Protein 2C2Q (pdb70)

Solvent-accessible surface area: 8886 Å² total; per-residue (Å²): 93,24,76,72,60,6,93,62,101,16,65,4,45,4,10,14,78,98,73,3,8,0,2,0,0,3,25,14,11,42,24,67,2,18,179,47,179,0,6,32,12,39,112,125,21,15,0,9,114,3,0,80,68,3,41,9,2,88,138,92,5,83,37,149,60,23,60,59,0,28,119,55,5,0,0,0,1,8,1,0,9,73,54,46,24,93,23,96,77,17,56,58,128,2,29,89,31,69,16,3,68,116,6,6,90,98,24,125,2,91,0,0,0,0,6,14,52,87,0,0,20,54,10,37,66,53,83,53,69,157,10,79,78,5,77,19,115,90,40,152,110,20,20,85,132,1,34,1,9,0,0,1,36,3,33,50,160,10,136,94,129,26,141,93,142,14,0,71,40,0,0,70,64,6,113,101,20,100,38,66,76,156,119

Sequence (183 aa):
VPDLTGSGEYLVPDVLQPGLTLVLVGTAPSGISARARAYYANPENKFWRTLHAVGLTPRQLVPQEYATLPQYGLGLTDVAKRHSGVAAALPGEAWRPDELRRKVEHYRPRIVAFTSKRGASETLGVPTGKLPYGPQPQPLDWPAETELWVLPSTSPLGHNHFRLEPWQALGDRVRELRGAAEA

B-factor: mean 24.8, std 9.61, range [9.27, 57.75]

InterPro domains:
  IPR005122 Uracil-DNA glycosylase-like [PF03167] (19-173)
  IPR015637 Uracil DNA glycosylase family 2 [PTHR12159] (18-188)
  IPR015637 Uracil DNA glycosylase family 2 [cd10028] (18-177)
  IPR036895 Uracil-DNA glycosylase-like domain superfamily [G3DSA:3.40.470.10] (20-199)
  IPR036895 Uracil-DNA glycosylase-like domain superfamily [SSF52141] (18-178)

Radius of gyration: 14.91 Å; Cα contacts (8 Å, |Δi|>4): 341; chains: 1; bounding box: 37×35×38 Å

Organism: Deinococcus radiodurans (strain ATCC 13939 / DSM 20539 / JCM 16871 / CCUG 27074 / LMG 4051 / NBRC 15346 / NCIMB 9279 / VKM B-1422 / R1) (NCBI:txid243230)

Nearest PDB structures (foldseek):
  2c2q-assembly1_A  TM=1.005E+00  e=1.061E-40  Deinococcus radiodurans R1 = ATCC 13939 = DSM 20539
  2c2p-assembly1_A  TM=1.000E+00  e=1.168E-39  Deinococcus radiodurans R1 = ATCC 13939 = DSM 20539
  1mwj-assembly1_A  TM=8.443E-01  e=1.788E-15  Escherichia coli
  2d07-assembly1_A  TM=8.214E-01  e=7.942E-15  Homo sapiens
  1mtl-assembly1_B  TM=8.434E-01  e=2.722E-14  Escherichia coli

Secondary structure (DSSP, 8-state):
---TTTTTT-SS--B--TT-SEEEEES---HHHHHHTSSS-STT--HHHHHHHTTSSSSPPPGGGGGGGGGGTEEEEES--S--S-GGGS-GGG--HHHHHHHHHHH--SEEEESSHHHHHHHH-S-GGGPPSEEPP--SS--TT-EEEE----SGGGTTT--SHHHHHHHHHHHHHHHHHH-

Foldseek 3Di:
DAAQCSVVQFLAGWQAAADAAEEEEEAEAAPVCSVVSFHQQPPQQCVLVLCCVLVLDVDRDHRVCQNVSCVSRYIYDYQFGNDHHDPVPDDPVRGHLVVVQVRCVVRVHQEYEYQALVRVCSNVVHHSVPDDFAWDPQDPPHDSSYTYGYAHGSDNVPVPVHDSVSSNVVSVVSVVVVVVVVD

Structure (mmCIF, N/CA/C/O backbone):
data_2C2Q
#
_entry.id   2C2Q
#
_cell.length_a   102.491
_cell.length_b   102.491
_cell.length_c   37.576
_cell.angle_alpha   90.00
_cell.angle_beta   90.00
_cell.angle_gamma   120.00
#
_symmetry.space_group_name_H-M   'P 6'
#
loop_
_entity.id
_entity.type
_entity.pdbx_description
1 polymer 'G/U MISMATCH-SPECIFIC DNA GLYCOSYLASE'
2 non-polymer 'ACETATE ION'
3 water water
#
loop_
_atom_site.group_PDB
_atom_site.id
_atom_site.type_symbol
_atom_site.label_atom_id
_atom_site.label_alt_id
_atom_site.label_comp_id
_atom_site.label_asym_id
_atom_site.label_entity_id
_atom_site.label_seq_id
_atom_site.pdbx_PDB_ins_code
_atom_site.Cartn_x
_atom_site.Cartn_y
_atom_site.Cartn_z
_atom_site.occupancy
_atom_site.B_iso_or_equiv
_atom_site.auth_seq_id
_atom_site.auth_comp_id
_atom_site.auth_asym_id
_atom_site.auth_atom_id
_atom_site.pdbx_PDB_model_num
ATOM 1 N N . VAL A 1 7 ? 34.517 29.662 7.846 1.00 30.85 7 VAL A N 1
ATOM 2 C CA . VAL A 1 7 ? 33.256 29.976 7.065 1.00 30.46 7 VAL A CA 1
ATOM 3 C C . VAL A 1 7 ? 33.707 30.595 5.738 1.00 28.30 7 VAL A C 1
ATOM 4 O O . VAL A 1 7 ? 34.668 31.367 5.738 1.00 28.99 7 VAL A O 1
ATOM 8 N N . PRO A 1 8 ? 33.069 30.272 4.612 1.00 26.50 8 PRO A N 1
ATOM 9 C CA . PRO A 1 8 ? 33.466 30.921 3.350 1.00 25.36 8 PRO A CA 1
ATOM 10 C C . PRO A 1 8 ? 33.254 32.453 3.454 1.00 23.46 8 PRO A C 1
ATOM 11 O O . PRO A 1 8 ? 32.429 32.899 4.266 1.00 23.39 8 PRO A O 1
ATOM 15 N N . ASP A 1 9 ? 34.017 33.252 2.706 1.00 21.47 9 ASP A N 1
ATOM 16 C CA . ASP A 1 9 ? 33.685 34.671 2.543 1.00 19.86 9 ASP A CA 1
ATOM 17 C C . ASP A 1 9 ? 32.483 34.799 1.581 1.00 17.19 9 ASP A C 1
ATOM 18 O O . ASP A 1 9 ? 32.025 33.829 1.068 1.00 15.88 9 ASP A O 1
ATOM 23 N N . LEU A 1 10 ? 32.012 36.010 1.356 1.00 17.08 10 LEU A N 1
ATOM 24 C CA . LEU A 1 10 ? 30.774 36.186 0.594 1.00 16.52 10 LEU A CA 1
ATOM 25 C C . LEU A 1 10 ? 30.911 35.802 -0.893 1.00 18.44 10 LEU A C 1
ATOM 26 O O . LEU A 1 10 ? 29.892 35.533 -1.572 1.00 15.88 10 LEU A O 1
ATOM 31 N N . THR A 1 11 ? 32.150 35.805 -1.405 1.00 18.81 11 THR A N 1
ATOM 32 C CA . THR A 1 11 ? 32.374 35.443 -2.831 1.00 19.55 11 THR A CA 1
ATOM 33 C C . THR A 1 11 ? 32.957 34.046 -2.995 1.00 19.98 11 THR A C 1
ATOM 34 O O . THR A 1 11 ? 33.273 33.626 -4.103 1.00 19.90 11 THR A O 1
ATOM 38 N N . GLY A 1 12 ? 33.140 33.325 -1.890 1.00 20.48 12 GLY A N 1
ATOM 39 C CA . GLY A 1 12 ? 33.648 31.961 -1.931 1.00 21.70 12 GLY A CA 1
ATOM 40 C C . GLY A 1 12 ? 35.086 31.991 -2.456 1.00 22.10 12 GLY A C 1
ATOM 41 O O . GLY A 1 12 ? 35.488 31.072 -3.181 1.00 24.63 12 GLY A O 1
ATOM 42 N N . SER A 1 13 ? 35.816 33.037 -2.082 1.00 23.96 13 SER A N 1
ATOM 43 C CA . SER A 1 13 ? 37.212 33.296 -2.507 1.00 25.67 13 SER A CA 1
ATOM 44 C C . SER A 1 13 ? 37.243 33.431 -4.037 1.00 26.51 13 SER A C 1
ATOM 45 O O . SER A 1 13 ? 38.063 32.787 -4.708 1.00 27.80 13 SER A O 1
ATOM 48 N N . GLY A 1 14 ? 36.316 34.243 -4.561 1.00 25.85 14 GLY A N 1
ATOM 49 C CA . GLY A 1 14 ? 36.063 34.345 -6.003 1.00 26.52 14 GLY A CA 1
ATOM 50 C C . GLY A 1 14 ? 35.514 33.152 -6.799 1.00 25.63 14 GLY A C 1
ATOM 51 O O . GLY A 1 14 ? 35.464 33.196 -8.035 1.00 28.65 14 GLY A O 1
ATOM 52 N N . GLU A 1 15 ? 35.127 32.063 -6.173 1.00 23.88 15 GLU A N 1
ATOM 53 C CA . GLU A 1 15 ? 34.586 30.968 -6.956 1.00 22.37 15 GLU A CA 1
ATOM 54 C C . GLU A 1 15 ? 33.075 31.152 -7.195 1.00 22.00 15 GLU A C 1
ATOM 55 O O . GLU A 1 15 ? 32.522 30.581 -8.131 1.00 23.90 15 GLU A O 1
ATOM 61 N N . TYR A 1 16 ? 32.413 31.900 -6.329 1.00 19.76 16 TYR A N 1
ATOM 62 C CA . TYR A 1 16 ? 30.928 31.981 -6.468 1.00 18.31 16 TYR A CA 1
ATOM 63 C C . TYR A 1 16 ? 30.588 32.853 -7.679 1.00 17.12 16 TYR A C 1
ATOM 64 O O . TYR A 1 16 ? 31.225 33.886 -7.908 1.00 18.21 16 TYR A O 1
ATOM 73 N N . LEU A 1 17 ? 29.567 32.454 -8.433 1.00 17.55 17 LEU A N 1
ATOM 74 C CA . LEU A 1 17 ? 29.142 33.166 -9.634 1.00 17.16 17 LEU A CA 1
ATOM 75 C C . LEU A 1 17 ? 28.534 34.511 -9.252 1.00 17.22 17 LEU A C 1
ATOM 76 O O . LEU A 1 17 ? 28.731 35.500 -9.944 1.00 18.32 17 LEU A O 1
ATOM 81 N N . VAL A 1 18 ? 27.813 34.561 -8.106 1.00 14.75 18 VAL A N 1
ATOM 82 C CA . VAL A 1 18 ? 27.222 35.778 -7.586 1.00 12.84 18 VAL A CA 1
ATOM 83 C C . VAL A 1 18 ? 27.457 35.755 -6.039 1.00 11.69 18 VAL A C 1
ATOM 84 O O . VAL A 1 18 ? 27.388 34.659 -5.492 1.00 12.22 18 VAL A O 1
ATOM 88 N N . PRO A 1 19 ? 27.863 36.871 -5.423 1.00 13.40 19 PRO A N 1
ATOM 89 C CA . PRO A 1 19 ? 28.114 36.901 -3.969 1.00 12.53 19 PRO A CA 1
ATOM 90 C C . PRO A 1 19 ? 26.878 36.469 -3.161 1.00 13.51 19 PRO A C 1
ATOM 91 O O . PRO A 1 19 ? 25.721 36.743 -3.561 1.00 13.90 19 PRO A O 1
ATOM 95 N N . ASP A 1 20 ? 27.122 35.765 -2.083 1.00 13.94 20 ASP A N 1
ATOM 96 C CA . ASP A 1 20 ? 26.164 35.721 -0.951 1.00 13.79 20 ASP A CA 1
ATOM 97 C C . ASP A 1 20 ? 25.850 37.088 -0.375 1.00 14.53 20 ASP A C 1
ATOM 98 O O . ASP A 1 20 ? 26.663 38.033 -0.482 1.00 13.55 20 ASP A O 1
ATOM 103 N N . VAL A 1 21 ? 24.627 37.244 0.183 1.00 14.63 21 VAL A N 1
ATOM 104 C CA . VAL A 1 21 ? 24.313 38.418 0.969 1.00 14.13 21 VAL A CA 1
ATOM 105 C C . VAL A 1 21 ? 24.013 37.904 2.377 1.00 15.85 21 VAL A C 1
ATOM 106 O O . VAL A 1 21 ? 22.899 37.397 2.668 1.00 14.13 21 VAL A O 1
ATOM 110 N N . LEU A 1 22 ? 24.994 38.016 3.255 1.00 14.35 22 LEU A N 1
ATOM 111 C CA . LEU A 1 22 ? 24.918 37.308 4.538 1.00 15.71 22 LEU A CA 1
ATOM 112 C C . LEU A 1 22 ? 25.662 38.146 5.526 1.00 18.77 22 LEU A C 1
ATOM 113 O O . LEU A 1 22 ? 26.708 38.743 5.187 1.00 18.94 22 LEU A O 1
ATOM 118 N N . GLN A 1 23 ? 25.131 38.181 6.740 1.00 17.64 23 GLN A N 1
ATOM 119 C CA . GLN A 1 23 ? 25.741 38.931 7.855 1.00 18.82 23 GLN A CA 1
ATOM 120 C C . GLN A 1 23 ? 25.016 38.467 9.124 1.00 19.10 23 GLN A C 1
ATOM 121 O O . GLN A 1 23 ? 23.901 37.923 9.032 1.00 17.09 23 GLN A O 1
ATOM 127 N N . PRO A 1 24 ? 25.631 38.620 10.300 1.00 19.85 24 PRO A N 1
ATOM 128 C CA . PRO A 1 24 ? 24.898 38.383 11.566 1.00 21.91 24 PRO A CA 1
ATOM 129 C C . PRO A 1 24 ? 23.584 39.179 11.726 1.00 21.64 24 PRO A C 1
ATOM 130 O O . PRO A 1 24 ? 23.405 40.287 11.165 1.00 20.64 24 PRO A O 1
ATOM 134 N N . GLY A 1 25 ? 22.661 38.627 12.507 1.00 22.39 25 GLY A N 1
ATOM 135 C CA . GLY A 1 25 ? 2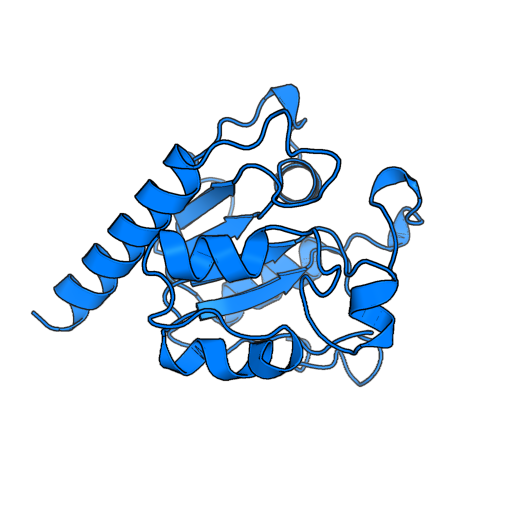1.474 39.433 12.899 1.00 20.97 25 GLY A CA 1
ATOM 136 C C . GLY A 1 25 ? 20.344 39.565 11.882 1.00 20.89 25 GLY A C 1
ATOM 137 O O . GLY A 1 25 ? 19.467 40.432 12.020 1.00 21.55 25 GLY A O 1
ATOM 138 N N . LEU A 1 26 ? 20.363 38.771 10.804 1.00 18.70 26 LEU A N 1
ATOM 139 C CA . LEU A 1 26 ? 19.320 38.892 9.801 1.00 17.71 26 LEU A CA 1
ATOM 140 C C . LEU A 1 26 ? 18.049 38.194 10.271 1.00 15.47 26 LEU A C 1
ATOM 141 O O . LEU A 1 26 ? 18.136 37.199 10.942 1.00 17.94 26 LEU A O 1
ATOM 146 N N . THR A 1 27 ? 16.944 38.766 9.850 1.00 15.48 27 THR A N 1
ATOM 147 C CA . THR A 1 27 ? 15.626 38.138 10.093 1.00 16.34 27 THR A CA 1
ATOM 148 C C . THR A 1 27 ? 15.373 36.922 9.180 1.00 15.32 27 THR A C 1
ATOM 149 O O . THR A 1 27 ? 14.806 35.878 9.605 1.00 16.24 27 THR A O 1
ATOM 153 N N . LEU A 1 28 ? 15.786 37.011 7.931 1.00 15.20 28 LEU A N 1
ATOM 154 C CA . LEU A 1 28 ? 15.357 36.032 6.980 1.00 14.50 28 LEU A CA 1
ATOM 155 C C . LEU A 1 28 ? 16.441 35.894 5.892 1.00 13.27 28 LEU A C 1
ATOM 156 O O . LEU A 1 28 ? 16.813 36.896 5.294 1.00 15.26 28 LEU A O 1
ATOM 161 N N . VAL A 1 29 ? 16.868 34.668 5.652 1.00 12.98 29 VAL A N 1
ATOM 162 C CA . VAL A 1 29 ? 17.676 34.408 4.456 1.00 13.90 29 VAL A CA 1
ATOM 163 C C . VAL A 1 29 ? 16.882 33.515 3.500 1.00 12.51 29 VAL A C 1
ATOM 164 O O . VAL A 1 29 ? 16.420 32.425 3.884 1.00 12.80 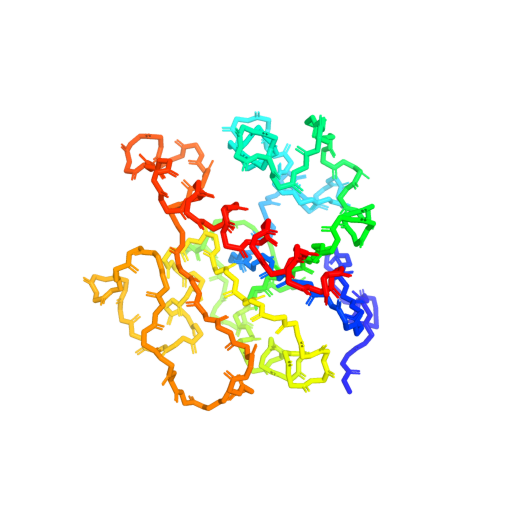29 VAL A O 1
ATOM 168 N N . LEU A 1 30 ? 16.817 33.966 2.254 1.00 12.51 30 LEU A N 1
ATOM 169 C CA . LEU A 1 30 ? 16.044 33.305 1.168 1.00 13.13 30 LEU A CA 1
ATOM 170 C C . LEU A 1 30 ? 17.054 32.533 0.332 1.00 11.98 30 LEU A C 1
ATOM 171 O O . LEU A 1 30 ? 18.029 33.122 -0.178 1.00 12.33 30 LEU A O 1
ATOM 176 N N . VAL A 1 31 ? 16.856 31.231 0.258 1.00 12.23 31 VAL A N 1
ATOM 177 C CA . VAL A 1 31 ? 17.836 30.327 -0.356 1.00 12.91 31 VAL A CA 1
ATOM 178 C C . VAL A 1 31 ? 17.262 29.661 -1.633 1.00 13.33 31 VAL A C 1
ATOM 179 O O . VAL A 1 31 ? 16.221 28.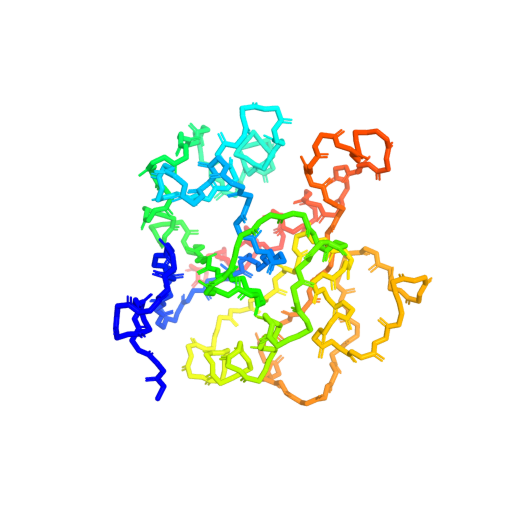945 -1.555 1.00 13.34 31 VAL A O 1
ATOM 183 N N . GLY A 1 32 ? 17.853 29.924 -2.789 1.00 11.85 32 GLY A N 1
ATOM 184 C CA . GLY A 1 32 ? 17.376 29.299 -4.018 1.00 12.65 32 GLY A CA 1
ATOM 185 C C . GLY A 1 32 ? 18.139 28.018 -4.349 1.00 13.55 32 GLY A C 1
ATOM 186 O O . GLY A 1 32 ? 18.984 27.580 -3.577 1.00 12.94 32 GLY A O 1
ATOM 187 N N . THR A 1 33 ? 17.872 27.424 -5.511 1.00 14.98 33 THR A N 1
ATOM 188 C CA . THR A 1 33 ? 18.676 26.243 -5.945 1.00 15.85 33 THR A CA 1
ATOM 189 C C . THR A 1 33 ? 20.060 26.699 -6.443 1.00 16.02 33 THR A C 1
ATOM 190 O O . THR A 1 33 ? 21.121 26.275 -5.938 1.00 17.95 33 THR A O 1
ATOM 194 N N . ALA A 1 34 ? 20.043 27.578 -7.442 1.00 16.34 34 ALA A N 1
ATOM 195 C CA . ALA A 1 34 ? 21.225 28.054 -8.147 1.00 17.00 34 ALA A CA 1
ATOM 196 C C . ALA A 1 34 ? 20.791 29.238 -8.971 1.00 16.43 34 ALA A C 1
ATOM 197 O O . ALA A 1 34 ? 19.572 29.356 -9.322 1.00 16.12 34 ALA A O 1
ATOM 199 N N . PRO A 1 35 ? 21.727 30.102 -9.294 1.00 15.34 35 PRO A N 1
ATOM 200 C CA . PRO A 1 35 ? 21.376 31.250 -10.180 1.00 15.30 35 PRO A CA 1
ATOM 201 C C . PRO A 1 35 ? 20.999 30.706 -11.562 1.00 14.20 35 PRO A C 1
ATOM 202 O O . PRO A 1 35 ? 21.658 29.765 -12.072 1.00 15.02 35 PRO A O 1
ATOM 206 N N . SER A 1 36 ? 19.878 31.159 -12.108 1.00 14.56 36 SER A N 1
ATOM 207 C CA . SER A 1 36 ? 19.658 30.977 -13.563 1.00 15.12 36 SER A CA 1
ATOM 208 C C . SER A 1 36 ? 20.827 31.548 -14.378 1.00 14.76 36 SER A C 1
ATOM 209 O O . SER A 1 36 ? 21.628 32.386 -13.915 1.00 15.10 36 SER A O 1
ATOM 212 N N . GLY A 1 37 ? 20.900 31.167 -15.667 1.00 16.76 37 GLY A N 1
ATOM 213 C CA . GLY A 1 37 ? 21.910 31.796 -16.537 1.00 15.65 37 GLY A CA 1
ATOM 214 C C . GLY A 1 37 ? 21.810 33.269 -16.598 1.00 15.25 37 GLY A C 1
ATOM 215 O O . GLY A 1 37 ? 22.804 33.996 -16.545 1.00 17.64 37 GLY A O 1
ATOM 216 N N . ILE A 1 38 ? 20.583 33.779 -16.692 1.00 15.16 38 ILE A N 1
ATOM 217 C CA . ILE A 1 38 ? 20.426 35.217 -16.726 1.00 15.91 38 ILE A CA 1
ATOM 218 C C . ILE A 1 38 ? 20.937 35.859 -15.411 1.00 15.74 38 ILE A C 1
ATOM 219 O O . ILE A 1 38 ? 21.612 36.891 -15.444 1.00 17.30 38 ILE A O 1
ATOM 224 N N . SER A 1 39 ? 20.596 35.259 -14.273 1.00 14.82 39 SER A N 1
ATOM 225 C CA . SER A 1 39 ? 21.057 35.759 -12.958 1.00 14.10 39 SER A CA 1
ATOM 226 C C . SER A 1 39 ? 22.609 35.764 -12.845 1.00 14.26 39 SER A C 1
ATOM 227 O O . SER A 1 39 ? 23.188 36.730 -12.399 1.00 16.53 39 SER A O 1
ATOM 230 N N . ALA A 1 40 ? 23.203 34.679 -13.289 1.00 15.37 40 ALA A N 1
ATOM 231 C CA . ALA A 1 40 ? 24.680 34.533 -13.267 1.00 18.52 40 ALA A CA 1
ATOM 232 C C . ALA A 1 40 ? 25.326 35.604 -14.163 1.00 19.12 40 ALA A C 1
ATOM 233 O O . ALA A 1 40 ? 26.278 36.254 -13.772 1.00 18.66 40 ALA A O 1
ATOM 235 N N . ARG A 1 41 ? 24.803 35.780 -15.385 1.00 21.51 41 ARG A N 1
ATOM 236 C CA . ARG A 1 41 ? 25.324 36.814 -16.278 1.00 22.67 41 ARG A CA 1
ATOM 237 C C . ARG A 1 41 ? 25.160 38.207 -15.765 1.00 22.52 41 ARG A C 1
ATOM 238 O O . ARG A 1 41 ? 26.097 38.994 -15.865 1.00 24.33 41 ARG A O 1
ATOM 246 N N . ALA A 1 42 ? 24.006 38.505 -15.144 1.00 20.78 42 ALA A N 1
ATOM 247 C CA . ALA A 1 42 ? 23.764 39.800 -14.515 1.00 20.09 42 ALA A CA 1
ATOM 248 C C . ALA A 1 42 ? 24.512 39.954 -13.157 1.00 17.64 42 ALA A C 1
ATOM 249 O O . ALA A 1 42 ? 24.523 41.045 -12.624 1.00 18.71 42 ALA A O 1
ATOM 251 N N . ARG A 1 43 ? 25.096 38.870 -12.634 1.00 18.48 43 ARG A N 1
ATOM 252 C CA . ARG A 1 43 ? 25.696 38.879 -11.303 1.00 19.47 43 ARG A CA 1
ATOM 253 C C . ARG A 1 43 ? 24.638 39.414 -10.306 1.00 17.90 43 ARG A C 1
ATOM 254 O O . ARG A 1 43 ? 24.880 40.345 -9.547 1.00 19.39 43 ARG A O 1
ATOM 262 N N . ALA A 1 44 ? 23.447 38.818 -10.316 1.00 16.46 44 ALA A N 1
ATOM 263 C CA . ALA A 1 44 ? 22.366 39.255 -9.407 1.00 14.58 44 ALA A CA 1
ATOM 264 C C . ALA A 1 44 ? 21.527 38.008 -9.019 1.00 15.09 44 ALA A C 1
ATOM 265 O O . ALA A 1 44 ? 21.962 36.853 -9.264 1.00 14.58 44 ALA A O 1
ATOM 267 N N . TYR A 1 45 ? 20.348 38.226 -8.412 1.00 13.08 45 TYR A N 1
ATOM 268 C CA . TYR A 1 45 ? 19.464 37.116 -8.027 1.00 12.23 45 TYR A CA 1
ATOM 269 C C . TYR A 1 45 ? 18.149 37.312 -8.724 1.00 11.98 45 TYR A C 1
ATOM 270 O O . TYR A 1 45 ? 17.733 38.468 -8.841 1.00 14.16 45 TYR A O 1
ATOM 279 N N . TYR A 1 46 ? 17.509 36.188 -9.064 1.00 13.37 46 TYR A N 1
ATOM 280 C CA . TYR A 1 46 ? 16.145 36.124 -9.658 1.00 14.39 46 TYR A CA 1
ATOM 281 C C . TYR A 1 46 ? 15.998 37.218 -10.708 1.00 16.12 46 TYR A C 1
ATOM 282 O O . TYR A 1 46 ? 15.031 38.041 -10.656 1.00 16.06 46 TYR A O 1
ATOM 291 N N . ALA A 1 47 ? 16.977 37.248 -11.639 1.00 15.72 47 ALA A N 1
ATOM 292 C CA . ALA A 1 47 ? 17.075 38.303 -12.629 1.00 17.54 47 ALA A CA 1
ATOM 293 C C . ALA A 1 47 ? 16.245 38.065 -13.908 1.00 19.18 47 ALA A C 1
ATOM 294 O O . ALA A 1 47 ? 16.123 38.983 -14.732 1.00 20.41 47 ALA A O 1
ATOM 296 N N . ASN A 1 48 ? 15.746 36.846 -14.103 1.00 19.34 48 ASN A N 1
ATOM 297 C CA . ASN A 1 48 ? 14.857 36.550 -15.238 1.00 19.66 48 ASN A CA 1
ATOM 298 C C . ASN A 1 48 ? 13.634 37.425 -15.027 1.00 21.18 48 ASN A C 1
ATOM 299 O O . ASN A 1 48 ? 13.001 37.409 -13.974 1.00 19.49 48 ASN A O 1
ATOM 304 N N . PRO A 1 49 ? 13.345 38.263 -16.010 1.00 23.43 49 PRO A N 1
ATOM 305 C CA . PRO A 1 49 ? 12.321 39.278 -15.821 1.00 23.66 49 PRO A CA 1
ATOM 306 C C . PRO A 1 49 ? 10.923 38.681 -15.575 1.00 21.59 49 PRO A C 1
ATOM 307 O O . PRO A 1 49 ? 10.080 39.385 -15.062 1.00 23.81 49 PRO A O 1
ATOM 311 N N . GLU A 1 50 ? 10.686 37.417 -15.933 1.00 22.19 50 GLU A N 1
ATOM 312 C CA . GLU A 1 50 ? 9.386 36.737 -15.675 1.00 21.63 50 GLU A CA 1
ATOM 313 C C . GLU A 1 50 ? 9.368 35.978 -14.327 1.00 21.39 50 GLU A C 1
ATOM 314 O O . GLU A 1 50 ? 8.356 35.350 -13.956 1.00 21.72 50 GLU A O 1
ATOM 320 N N . ASN A 1 51 ? 10.519 35.938 -13.639 1.00 18.30 51 ASN A N 1
ATOM 321 C CA . ASN A 1 51 ? 10.573 35.334 -12.327 1.00 16.62 51 ASN A CA 1
ATOM 322 C C . ASN A 1 51 ? 9.850 36.279 -11.368 1.00 15.92 51 ASN A C 1
ATOM 323 O O . ASN A 1 51 ? 10.136 37.476 -11.379 1.00 17.34 51 ASN A O 1
ATOM 328 N N . LYS A 1 52 ? 8.926 35.758 -10.540 1.00 17.84 52 LYS A N 1
ATOM 329 C CA . LYS A 1 52 ? 8.038 36.608 -9.698 1.00 18.32 52 LYS A CA 1
ATOM 330 C C . LYS A 1 52 ? 8.682 37.026 -8.357 1.00 17.24 52 LYS A C 1
ATOM 331 O O . LYS A 1 52 ? 8.050 37.690 -7.549 1.00 15.13 52 LYS A O 1
ATOM 337 N N . PHE A 1 53 ? 9.958 36.630 -8.093 1.00 13.37 53 PHE A N 1
ATOM 338 C CA . PHE A 1 53 ? 10.512 36.842 -6.770 1.00 12.89 53 PHE A CA 1
ATOM 339 C C . PHE A 1 53 ? 10.462 38.320 -6.298 1.00 12.88 53 PHE A C 1
ATOM 340 O O . PHE A 1 53 ? 9.975 38.571 -5.171 1.00 14.80 53 PHE A O 1
ATOM 348 N N . TRP A 1 54 ? 11.025 39.256 -7.063 1.00 15.16 54 TRP A N 1
ATOM 349 C CA . TRP A 1 54 ? 11.128 40.684 -6.645 1.00 15.78 54 TRP A CA 1
ATOM 350 C C . TRP A 1 54 ? 9.734 41.336 -6.441 1.00 16.79 54 TRP A C 1
ATOM 351 O O . TRP A 1 54 ? 9.494 41.948 -5.397 1.00 18.25 54 TRP A O 1
ATOM 362 N N . ARG A 1 55 ? 8.833 41.030 -7.362 1.00 17.92 55 ARG A N 1
ATOM 363 C CA . ARG A 1 55 ? 7.388 41.439 -7.218 1.00 20.58 55 ARG A CA 1
ATOM 364 C C . ARG A 1 55 ? 6.822 40.872 -5.918 1.00 19.41 55 ARG A C 1
ATOM 365 O O . ARG A 1 55 ? 6.165 41.594 -5.149 1.00 19.76 55 ARG A O 1
ATOM 373 N N . THR A 1 56 ? 7.039 39.572 -5.672 1.00 17.88 56 THR A N 1
ATOM 374 C CA . THR A 1 56 ? 6.487 38.911 -4.524 1.00 18.46 56 THR A CA 1
ATOM 375 C C . THR A 1 56 ? 6.992 39.508 -3.217 1.00 18.22 56 THR A C 1
ATOM 376 O O . THR A 1 56 ? 6.215 39.813 -2.324 1.00 19.10 56 THR A O 1
ATOM 380 N N . LEU A 1 57 ? 8.305 39.740 -3.091 1.00 17.87 57 LEU A N 1
ATOM 381 C CA . LEU A 1 57 ? 8.753 40.406 -1.865 1.00 18.56 57 LEU A CA 1
ATOM 382 C C . LEU A 1 57 ? 8.028 41.739 -1.600 1.00 17.50 57 LEU A C 1
ATOM 383 O O . LEU A 1 57 ? 7.770 42.038 -0.441 1.00 19.25 57 LEU A O 1
ATOM 388 N N . HIS A 1 58 ? 7.814 42.533 -2.645 1.00 20.09 58 HIS A N 1
ATOM 389 C CA . HIS A 1 58 ? 7.084 43.829 -2.551 1.00 21.99 58 HIS A CA 1
ATOM 390 C C . HIS A 1 58 ? 5.620 43.554 -2.150 1.00 22.97 58 HIS A C 1
ATOM 391 O O . HIS A 1 58 ? 5.105 44.168 -1.187 1.00 23.88 58 HIS A O 1
ATOM 398 N N . ALA A 1 59 ? 4.993 42.602 -2.856 1.00 24.25 59 ALA A N 1
ATOM 399 C CA . ALA A 1 59 ? 3.558 42.260 -2.678 1.00 24.44 59 ALA A CA 1
ATOM 400 C C . ALA A 1 59 ? 3.263 41.931 -1.230 1.00 24.64 59 ALA A C 1
ATOM 401 O O . ALA A 1 59 ? 2.198 42.350 -0.699 1.00 25.14 59 ALA A O 1
ATOM 403 N N . VAL A 1 60 ? 4.164 41.179 -0.594 1.00 22.14 60 VAL A N 1
ATOM 404 C CA . VAL A 1 60 ? 3.975 40.642 0.757 1.00 22.41 60 VAL A CA 1
ATOM 405 C C . VAL A 1 60 ? 4.594 41.467 1.885 1.00 22.33 60 VAL A C 1
ATOM 406 O O . VAL A 1 60 ? 4.573 41.059 3.052 1.00 22.73 60 VAL A O 1
ATOM 410 N N . GLY A 1 61 ? 5.117 42.619 1.473 1.00 24.08 61 GLY A N 1
ATOM 411 C CA . GLY A 1 61 ? 5.742 43.649 2.321 1.00 26.34 61 GLY A CA 1
ATOM 412 C C . GLY A 1 61 ? 7.013 43.162 2.997 1.00 26.75 61 GLY A C 1
ATOM 413 O O . GLY A 1 61 ? 7.291 43.521 4.127 1.00 28.90 61 GLY A O 1
ATOM 414 N N . LEU A 1 62 ? 7.769 42.285 2.344 1.00 26.29 62 LEU A N 1
ATOM 415 C CA . LEU A 1 62 ? 9.152 41.990 2.818 1.00 25.06 62 LEU A CA 1
ATOM 416 C C . LEU A 1 62 ? 10.037 43.163 2.448 1.00 26.14 62 LEU A C 1
ATOM 417 O O . LEU A 1 62 ? 11.015 43.490 3.177 1.00 26.20 62 LEU A O 1
ATOM 422 N N . THR A 1 63 ? 9.714 43.810 1.331 1.00 26.17 63 THR A N 1
ATOM 423 C CA . THR A 1 63 ? 10.331 45.072 0.938 1.00 27.33 63 THR A CA 1
ATOM 424 C C . THR A 1 63 ? 9.244 46.134 0.646 1.00 29.03 63 THR A C 1
ATOM 425 O O . THR A 1 63 ? 8.135 45.787 0.221 1.00 29.45 63 THR A O 1
ATOM 429 N N . PRO A 1 64 ? 9.551 47.414 0.902 1.00 30.66 64 PRO A N 1
ATOM 430 C CA . PRO A 1 64 ? 8.601 48.521 0.657 1.00 30.54 64 PRO A CA 1
ATOM 431 C C . PRO A 1 64 ? 8.474 49.009 -0.784 1.00 31.13 64 PRO A C 1
ATOM 432 O O . PRO A 1 64 ? 7.584 49.826 -1.071 1.00 31.30 64 PRO A O 1
ATOM 436 N N . ARG A 1 65 ? 9.380 48.581 -1.665 1.00 29.21 65 ARG A N 1
ATOM 437 C CA . ARG A 1 65 ? 9.363 48.923 -3.096 1.00 29.24 65 ARG A CA 1
ATOM 438 C C . ARG A 1 65 ? 9.743 47.634 -3.797 1.00 27.74 65 ARG A C 1
ATOM 439 O O . ARG A 1 65 ? 10.259 46.747 -3.134 1.00 28.75 65 ARG A O 1
ATOM 447 N N . GLN A 1 66 ? 9.490 47.511 -5.098 1.00 26.65 66 GLN A N 1
ATOM 448 C CA . GLN A 1 66 ? 9.968 46.346 -5.833 1.00 25.79 66 GLN A CA 1
ATOM 449 C C . GLN A 1 66 ? 11.432 46.641 -6.229 1.00 24.08 66 GLN A C 1
ATOM 450 O O . GLN A 1 66 ? 11.717 47.628 -6.964 1.00 23.51 66 GLN A O 1
ATOM 456 N N . LEU A 1 67 ? 12.356 45.836 -5.721 1.00 21.86 67 LEU A N 1
ATOM 457 C CA . LEU A 1 67 ? 13.766 46.072 -6.080 1.00 22.36 67 LEU A CA 1
ATOM 458 C C . LEU A 1 67 ? 13.968 45.590 -7.494 1.00 21.92 67 LEU A C 1
ATOM 459 O O . LEU A 1 67 ? 13.226 44.688 -7.951 1.00 22.50 67 LEU A O 1
ATOM 464 N N . VAL A 1 68 ? 15.003 46.108 -8.180 1.00 20.28 68 VAL A N 1
ATOM 465 C CA . VAL A 1 68 ? 15.407 45.532 -9.435 1.00 20.42 68 VAL A CA 1
ATOM 466 C C . VAL A 1 68 ? 16.487 44.505 -9.035 1.00 18.96 68 VAL A C 1
ATOM 467 O O . VAL A 1 68 ? 17.014 44.599 -7.895 1.00 17.53 68 VAL A O 1
ATOM 471 N N . PRO A 1 69 ? 16.710 43.492 -9.862 1.00 20.03 69 PRO A N 1
ATOM 472 C CA . PRO A 1 69 ? 17.682 42.444 -9.502 1.00 18.26 69 PRO A CA 1
ATOM 473 C C . PRO A 1 69 ? 19.048 42.986 -9.020 1.00 18.07 69 PRO A C 1
ATOM 474 O O . PRO A 1 69 ? 19.630 42.420 -8.055 1.00 16.51 69 PRO A O 1
ATOM 478 N N . GLN A 1 70 ? 19.506 44.088 -9.610 1.00 16.15 70 GLN A N 1
ATOM 479 C CA . GLN A 1 70 ? 20.850 44.607 -9.266 1.00 19.14 70 GLN A CA 1
ATOM 480 C C . GLN A 1 70 ? 20.920 45.236 -7.865 1.00 18.27 70 GLN A C 1
ATOM 481 O O . GLN A 1 70 ? 22.005 45.530 -7.360 1.00 18.75 70 GLN A O 1
ATOM 487 N N . GLU A 1 71 ? 19.747 45.455 -7.264 1.00 16.45 71 GLU A N 1
ATOM 488 C CA . GLU A 1 71 ? 19.645 45.981 -5.903 1.00 17.81 71 GLU A CA 1
ATOM 489 C C . GLU A 1 71 ? 19.679 44.899 -4.826 1.00 15.11 71 GLU A C 1
ATOM 490 O O . GLU A 1 71 ? 19.517 45.196 -3.645 1.00 15.31 71 GLU A O 1
ATOM 496 N N . TYR A 1 72 ? 19.938 43.646 -5.235 1.00 14.41 72 TYR A N 1
ATOM 497 C CA . TYR A 1 72 ? 19.776 42.536 -4.317 1.00 14.27 72 TYR A CA 1
ATOM 498 C C . TYR A 1 72 ? 20.567 42.670 -3.000 1.00 12.20 72 TYR A C 1
ATOM 499 O O . TYR A 1 72 ? 20.131 42.215 -1.918 1.00 13.82 72 TYR A O 1
ATOM 508 N N . ALA A 1 73 ? 21.768 43.255 -3.090 1.00 12.40 73 ALA A N 1
ATOM 509 C CA . ALA A 1 73 ? 22.620 43.389 -1.923 1.00 14.08 73 ALA A CA 1
ATOM 510 C C . ALA A 1 73 ? 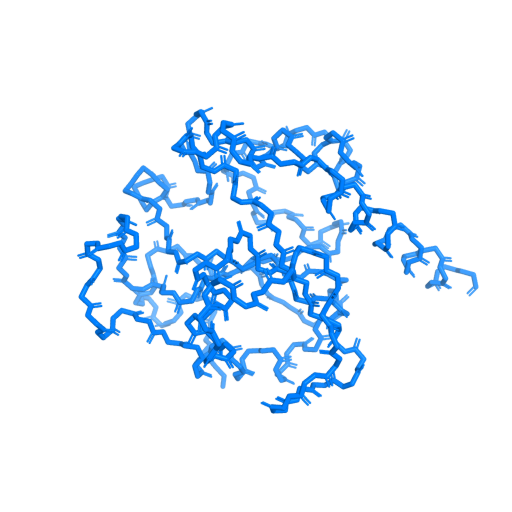22.147 44.370 -0.858 1.00 12.33 73 ALA A C 1
ATOM 511 O O . ALA A 1 73 ? 22.711 44.401 0.237 1.00 14.98 73 ALA A O 1
ATOM 513 N N . THR A 1 74 ? 21.098 45.168 -1.167 1.00 14.53 74 THR A N 1
ATOM 514 C CA . THR A 1 74 ? 20.570 46.108 -0.229 1.00 16.42 74 THR A CA 1
ATOM 515 C C . T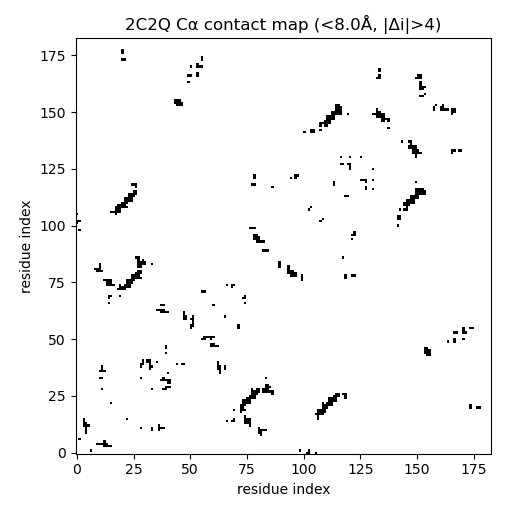HR A 1 74 ? 19.586 45.459 0.737 1.00 16.18 74 THR A C 1
ATOM 516 O O . THR A 1 74 ? 19.164 46.065 1.721 1.00 15.82 74 THR A O 1
ATOM 520 N N . LEU A 1 75 ? 19.245 44.199 0.479 1.00 15.57 75 LEU A N 1
ATOM 521 C CA . LEU A 1 75 ? 18.243 43.556 1.292 1.00 15.58 75 LEU A CA 1
ATOM 522 C C . LEU A 1 75 ? 18.490 43.574 2.811 1.00 16.99 75 LEU A C 1
ATOM 523 O O . LEU A 1 75 ? 17.514 43.538 3.581 1.00 16.58 75 LEU A O 1
ATOM 528 N N . PRO A 1 76 ? 19.743 43.539 3.283 1.00 15.96 76 PRO A N 1
ATOM 529 C CA . PRO A 1 76 ? 19.940 43.563 4.736 1.00 16.85 76 PRO A CA 1
ATOM 530 C C . PRO A 1 76 ? 19.364 44.777 5.463 1.00 16.64 76 PRO A C 1
ATOM 531 O O . PRO A 1 76 ? 19.114 44.682 6.676 1.00 18.06 76 PRO A O 1
ATOM 535 N N . GLN A 1 77 ? 19.158 45.874 4.759 1.00 17.01 77 GLN A N 1
ATOM 536 C CA . GLN A 1 77 ? 18.559 47.049 5.385 1.00 19.63 77 GLN A CA 1
ATOM 537 C C . GLN A 1 77 ? 17.087 46.728 5.809 1.00 20.32 77 GLN A C 1
ATOM 538 O O . GLN A 1 77 ? 16.486 47.413 6.635 1.00 20.77 77 GLN A O 1
ATOM 544 N N . TYR A 1 78 ? 16.548 45.661 5.244 1.00 20.32 78 TYR A N 1
ATOM 545 C CA . TYR A 1 78 ? 15.195 45.168 5.568 1.00 20.73 78 TYR A CA 1
ATOM 546 C C . TYR A 1 78 ? 15.266 43.895 6.383 1.00 20.94 78 TYR A C 1
ATOM 547 O O . TYR A 1 78 ? 14.251 43.243 6.618 1.00 21.29 78 TYR A O 1
ATOM 556 N N . GLY A 1 79 ? 16.474 43.535 6.816 1.00 18.91 79 GLY A N 1
ATOM 557 C CA . GLY A 1 79 ? 16.738 42.315 7.560 1.00 17.82 79 GLY A CA 1
ATOM 558 C C . GLY A 1 79 ? 16.729 41.007 6.760 1.00 15.65 79 GLY A C 1
ATOM 559 O O . GLY A 1 79 ? 16.660 39.918 7.327 1.00 15.92 79 GLY A O 1
ATOM 560 N N . LEU A 1 80 ? 16.895 41.129 5.444 1.00 15.49 80 LEU A N 1
ATOM 561 C CA . LEU A 1 80 ? 16.886 39.972 4.548 1.00 14.55 80 LEU A CA 1
ATOM 562 C C . LEU A 1 80 ? 18.288 39.738 3.950 1.00 14.11 80 LEU A C 1
ATOM 563 O O . LEU A 1 80 ? 19.008 40.706 3.663 1.00 14.68 80 LEU A O 1
ATOM 568 N N . GLY A 1 81 ? 18.614 38.472 3.769 1.00 12.52 81 GLY A N 1
ATOM 569 C CA . GLY A 1 81 ? 19.831 38.031 3.044 1.00 12.95 81 GLY A CA 1
ATOM 570 C C . GLY A 1 81 ? 19.517 36.981 1.989 1.00 13.98 81 GLY A C 1
ATOM 571 O O . GLY A 1 81 ? 18.344 36.557 1.815 1.00 12.97 81 GLY A O 1
ATOM 572 N N . LEU A 1 82 ? 20.567 36.496 1.329 1.00 11.84 82 LEU A N 1
ATOM 573 C CA . LEU A 1 82 ? 20.408 35.656 0.162 1.00 10.38 82 LEU A CA 1
ATOM 574 C C . LEU A 1 82 ? 21.584 34.706 0.047 1.00 11.80 82 LEU A C 1
ATOM 575 O O . LEU A 1 82 ? 22.767 35.104 0.292 1.00 11.72 82 LEU A O 1
ATOM 580 N N . THR A 1 83 ? 21.273 33.498 -0.338 1.00 12.10 83 THR A N 1
ATOM 581 C CA . THR A 1 83 ? 22.291 32.551 -0.867 1.00 13.48 83 THR A CA 1
ATOM 582 C C . THR A 1 83 ? 21.575 31.462 -1.709 1.00 12.16 83 THR A C 1
ATOM 583 O O . THR A 1 83 ? 20.373 31.551 -1.903 1.00 11.55 83 THR A O 1
ATOM 587 N N . ASP A 1 84 ? 22.296 30.432 -2.136 1.00 11.95 84 ASP A N 1
ATOM 588 C CA . ASP A 1 84 ? 21.732 29.324 -2.898 1.00 12.16 84 ASP A CA 1
ATOM 589 C C . ASP A 1 84 ? 22.409 28.031 -2.488 1.00 13.86 84 ASP A C 1
ATOM 590 O O . ASP A 1 84 ? 23.548 28.052 -2.030 1.00 14.72 84 ASP A O 1
ATOM 595 N N . VAL A 1 85 ? 21.759 26.917 -2.755 1.00 12.31 85 VAL A N 1
ATOM 596 C CA . VAL A 1 85 ? 22.381 25.620 -2.431 1.00 13.38 85 VAL A CA 1
ATOM 597 C C . VAL A 1 85 ? 23.580 25.366 -3.335 1.00 13.15 85 VAL A C 1
ATOM 598 O O . VAL A 1 85 ? 24.593 24.785 -2.912 1.00 15.27 85 VAL A O 1
ATOM 602 N N . ALA A 1 86 ? 23.475 25.772 -4.597 1.00 13.47 86 ALA A N 1
ATOM 603 C CA . ALA A 1 86 ? 24.571 25.685 -5.566 1.00 15.27 86 ALA A CA 1
ATOM 604 C C . ALA A 1 86 ? 25.092 27.106 -5.922 1.00 16.88 86 ALA A C 1
ATOM 605 O O . ALA A 1 86 ? 24.336 27.947 -6.450 1.00 15.85 86 ALA A O 1
ATOM 607 N N . LYS A 1 87 ? 26.368 27.369 -5.636 1.00 15.67 87 LYS A N 1
ATOM 608 C CA . LYS A 1 87 ? 26.908 28.713 -5.800 1.00 16.51 87 LYS A CA 1
ATOM 609 C C . LYS A 1 87 ? 27.910 28.870 -6.980 1.00 18.04 87 LYS A C 1
ATOM 610 O O . LYS A 1 87 ? 28.241 29.967 -7.359 1.00 19.00 87 LYS A O 1
ATOM 616 N N . ARG A 1 88 ? 28.452 27.739 -7.437 1.00 18.80 88 ARG A N 1
ATOM 617 C CA . ARG A 1 88 ? 29.501 27.735 -8.466 1.00 19.16 88 ARG A CA 1
ATOM 618 C C . ARG A 1 88 ? 29.018 27.310 -9.847 1.00 19.60 88 ARG A C 1
ATOM 619 O O . ARG A 1 88 ? 29.854 27.192 -10.775 1.00 19.61 88 ARG A O 1
ATOM 627 N N . HIS A 1 89 ? 27.708 27.045 -9.991 1.00 19.12 89 HIS A N 1
ATOM 628 C CA . HIS A 1 89 ? 27.144 26.618 -11.253 1.00 17.85 89 HIS A CA 1
ATOM 629 C C . HIS A 1 89 ? 25.813 27.353 -11.429 1.00 19.11 89 HIS A C 1
ATOM 630 O O . HIS A 1 89 ? 25.170 27.725 -10.455 1.00 16.68 89 HIS A O 1
ATOM 637 N N . SER A 1 90 ? 25.399 27.504 -12.692 1.00 19.53 90 SER A N 1
ATOM 638 C CA . SER A 1 90 ? 24.132 28.124 -12.999 1.00 20.93 90 SER A CA 1
ATOM 639 C C . SER A 1 90 ? 23.330 27.236 -13.916 1.00 21.22 90 SER A C 1
ATOM 640 O O . SER A 1 90 ? 23.877 26.328 -14.577 1.00 21.57 90 SER A O 1
ATOM 643 N N . GLY A 1 91 ? 22.037 27.515 -13.977 1.00 22.21 91 GLY A N 1
ATOM 644 C CA . GLY A 1 91 ? 21.146 26.845 -14.918 1.00 23.71 91 GLY A CA 1
ATOM 645 C C . GLY A 1 91 ? 19.984 26.259 -14.149 1.00 23.86 91 GLY A C 1
ATOM 646 O O . GLY A 1 91 ? 19.798 26.558 -12.940 1.00 24.14 91 GLY A O 1
ATOM 647 N N . VAL A 1 92 ? 19.195 25.426 -14.815 1.00 24.08 92 VAL A N 1
ATOM 648 C CA . VAL A 1 92 ? 18.059 24.817 -14.156 1.00 24.52 92 VAL A CA 1
ATOM 649 C C . VAL A 1 92 ? 18.500 23.640 -13.313 1.00 24.05 92 VAL A C 1
ATOM 650 O O . VAL A 1 92 ? 19.509 22.960 -13.657 1.00 21.92 92 VAL A O 1
ATOM 654 N N . ALA A 1 93 ? 17.811 23.435 -12.179 1.00 24.84 93 ALA A N 1
ATOM 655 C CA . ALA A 1 93 ? 18.131 22.314 -11.265 1.00 25.49 93 ALA A CA 1
ATOM 656 C C . ALA A 1 93 ? 18.423 21.005 -11.953 1.00 25.37 93 ALA A C 1
ATOM 657 O O . ALA A 1 93 ? 19.442 20.372 -11.656 1.00 25.74 93 ALA A O 1
ATOM 659 N N . ALA A 1 94 ? 17.543 20.584 -12.871 1.00 25.85 94 ALA A N 1
ATOM 660 C CA . ALA A 1 94 ? 17.702 19.292 -13.554 1.00 25.86 94 ALA A CA 1
ATOM 661 C C . ALA A 1 94 ? 18.982 19.148 -14.346 1.00 25.53 94 ALA A C 1
ATOM 662 O O . ALA A 1 94 ? 19.421 18.019 -14.605 1.00 26.79 94 ALA A O 1
ATOM 664 N N . ALA A 1 95 ? 19.565 20.260 -14.754 1.00 24.71 95 ALA A N 1
ATOM 665 C CA . ALA A 1 95 ? 20.723 20.255 -15.629 1.00 24.32 95 ALA A CA 1
ATOM 666 C C . ALA A 1 95 ? 22.036 20.382 -14.854 1.00 24.50 95 ALA A C 1
ATOM 667 O O . ALA A 1 95 ? 23.104 20.219 -15.415 1.00 23.57 95 ALA A O 1
ATOM 669 N N . LEU A 1 96 ? 21.956 20.686 -13.552 1.00 22.95 96 LEU A N 1
ATOM 670 C CA . LEU A 1 96 ? 23.164 20.975 -12.808 1.00 22.48 96 LEU A CA 1
ATOM 671 C C . LEU A 1 96 ? 23.936 19.669 -12.625 1.00 21.74 96 LEU A C 1
ATOM 672 O O . LEU A 1 96 ? 23.301 18.662 -12.378 1.00 22.59 96 LEU A O 1
ATOM 677 N N . PRO A 1 97 ? 25.263 19.697 -12.694 1.00 22.17 97 PRO A N 1
ATOM 678 C CA . PRO A 1 97 ? 26.079 18.503 -12.342 1.00 22.65 97 PRO A CA 1
ATOM 679 C C . PRO A 1 97 ? 25.878 18.204 -10.848 1.00 22.74 97 PRO A C 1
ATOM 680 O O . PRO A 1 97 ? 25.656 19.120 -10.092 1.00 21.27 97 PRO A O 1
ATOM 684 N N . GLY A 1 98 ? 25.983 16.944 -10.447 1.00 22.70 98 GLY A N 1
ATOM 685 C CA . GLY A 1 98 ? 25.694 16.551 -9.063 1.00 23.25 98 GLY A CA 1
ATOM 686 C C . GLY A 1 98 ? 26.535 17.299 -8.048 1.00 22.70 98 GLY A C 1
ATOM 687 O O . GLY A 1 98 ? 26.053 17.665 -6.989 1.00 23.20 98 GLY A O 1
ATOM 688 N N . GLU A 1 99 ? 27.792 17.547 -8.363 1.00 22.42 99 GLU A N 1
ATOM 689 C CA . GLU A 1 99 ? 28.698 18.236 -7.452 1.00 22.19 99 GLU A CA 1
ATOM 690 C C . GLU A 1 99 ? 28.322 19.722 -7.226 1.00 20.54 99 GLU A C 1
ATOM 691 O O . GLU A 1 99 ? 28.881 20.385 -6.379 1.00 20.41 99 GLU A O 1
ATOM 697 N N . ALA A 1 100 ? 27.355 20.226 -8.009 1.00 20.11 100 ALA A N 1
ATOM 698 C CA . ALA A 1 100 ? 26.920 21.619 -7.838 1.00 18.50 100 ALA A CA 1
ATOM 699 C C . ALA A 1 100 ? 26.304 21.922 -6.450 1.00 19.07 100 ALA A C 1
ATOM 700 O O . ALA A 1 100 ? 26.473 23.033 -5.942 1.00 19.36 100 ALA A O 1
ATOM 702 N N . TRP A 1 101 ? 25.609 20.958 -5.878 1.00 19.78 101 TRP A N 1
ATOM 703 C CA . TRP A 1 101 ? 24.804 21.143 -4.683 1.00 20.95 101 TRP A CA 1
ATOM 704 C C . TRP A 1 101 ? 25.684 21.049 -3.451 1.00 21.67 101 TRP A C 1
ATOM 705 O O . TRP A 1 101 ? 26.286 19.978 -3.209 1.00 22.45 101 TRP A O 1
ATOM 716 N N . ARG A 1 102 ? 25.726 22.125 -2.652 1.00 20.58 102 ARG A N 1
ATOM 717 C CA . ARG A 1 102 ? 26.545 22.153 -1.416 1.00 20.86 102 ARG A CA 1
ATOM 718 C C . ARG A 1 102 ? 25.762 22.573 -0.165 1.00 20.73 102 ARG A C 1
ATOM 719 O O . ARG A 1 102 ? 26.052 23.636 0.423 1.00 21.37 102 ARG A O 1
ATOM 727 N N . PRO A 1 103 ? 24.746 21.775 0.228 1.00 20.61 103 PRO A N 1
ATOM 728 C CA . PRO A 1 103 ? 23.926 22.060 1.401 1.00 21.48 103 PRO A CA 1
ATOM 729 C C . PRO A 1 103 ? 24.799 22.107 2.695 1.00 22.02 103 PRO A C 1
ATOM 730 O O . PRO A 1 103 ? 24.394 22.707 3.690 1.00 22.57 103 PRO A O 1
ATOM 734 N N . ASP A 1 104 ? 25.974 21.482 2.633 1.00 24.25 104 ASP A N 1
ATOM 735 C CA . ASP A 1 104 ? 26.962 21.462 3.699 1.00 25.49 104 ASP A CA 1
ATOM 736 C C . ASP A 1 104 ? 27.542 22.853 3.910 1.00 24.47 104 ASP A C 1
ATOM 737 O O . ASP A 1 104 ? 27.519 23.342 5.022 1.00 23.18 104 ASP A O 1
ATOM 742 N N . GLU A 1 105 ? 27.958 23.518 2.826 1.00 22.38 105 GLU A N 1
ATOM 743 C CA . GLU A 1 105 ? 28.372 24.929 2.895 1.00 22.02 105 GLU A CA 1
ATOM 744 C C . GLU A 1 105 ? 27.242 25.849 3.342 1.00 20.32 105 GLU A C 1
ATOM 745 O O . GLU A 1 105 ? 27.477 26.797 4.086 1.00 19.70 105 GLU A O 1
ATOM 751 N N . LEU A 1 106 ? 26.012 25.567 2.907 1.00 18.54 106 LEU A N 1
ATOM 752 C CA . LEU A 1 106 ? 24.854 26.339 3.369 1.00 18.37 106 LEU A CA 1
ATOM 753 C C . LEU A 1 106 ? 24.737 26.190 4.895 1.00 19.00 106 LEU A C 1
ATOM 754 O O . LEU A 1 106 ? 24.568 27.154 5.600 1.00 16.63 106 LEU A O 1
ATOM 759 N N . ARG A 1 107 ? 24.799 24.948 5.362 1.00 20.09 107 ARG A N 1
ATOM 760 C CA . ARG A 1 107 ? 24.593 24.698 6.791 1.00 21.61 107 ARG A CA 1
ATOM 761 C C . ARG A 1 107 ? 25.639 25.396 7.620 1.00 22.10 107 ARG A C 1
ATOM 762 O O . ARG A 1 107 ? 25.304 25.973 8.639 1.00 21.50 107 ARG A O 1
ATOM 770 N N . ARG A 1 108 ? 26.884 25.407 7.163 1.00 21.94 108 ARG A N 1
ATOM 771 C CA . ARG A 1 108 ? 27.952 26.154 7.867 1.00 24.09 108 ARG A CA 1
ATOM 772 C C . ARG A 1 108 ? 27.689 27.654 7.958 1.00 21.70 108 ARG A C 1
ATOM 773 O O . ARG A 1 108 ? 27.933 28.274 8.983 1.00 20.31 108 ARG A O 1
ATOM 781 N N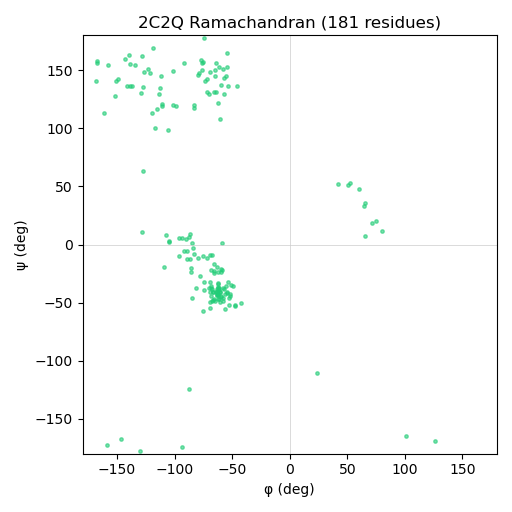 . LYS A 1 109 ? 27.178 28.234 6.868 1.00 18.64 109 LYS A N 1
ATOM 782 C CA . LYS A 1 109 ? 26.792 29.609 6.874 1.00 16.80 109 LYS A CA 1
ATOM 783 C C . LYS A 1 109 ? 25.643 29.879 7.882 1.00 17.24 109 LYS A C 1
ATOM 784 O O . LYS A 1 109 ? 25.615 30.894 8.515 1.00 17.99 109 LYS A O 1
ATOM 790 N N . VAL A 1 110 ? 24.637 29.007 7.913 1.00 17.68 110 VAL A N 1
ATOM 791 C CA . VAL A 1 110 ? 23.494 29.225 8.765 1.00 19.31 110 VAL A CA 1
ATOM 792 C C . VAL A 1 110 ? 23.942 29.206 10.240 1.00 20.52 110 VAL A C 1
ATOM 793 O O . VAL A 1 110 ? 23.462 29.993 11.038 1.00 20.55 110 VAL A O 1
ATOM 797 N N . GLU A 1 111 ? 24.868 28.311 10.524 1.00 21.95 111 GLU A N 1
ATOM 798 C CA . GLU A 1 111 ? 25.401 28.110 11.890 1.00 24.13 111 GLU A CA 1
ATOM 799 C C . GLU A 1 111 ? 26.182 29.346 12.302 1.00 24.14 111 GLU A C 1
ATOM 800 O O . GLU A 1 111 ? 26.146 29.758 13.453 1.00 24.62 111 GLU A O 1
ATOM 806 N N . HIS A 1 112 ? 26.943 29.878 11.353 1.00 24.44 112 HIS A N 1
ATOM 807 C CA . HIS A 1 112 ? 27.733 31.070 11.582 1.00 23.16 112 HIS A CA 1
ATOM 808 C C . HIS A 1 112 ? 26.887 32.328 11.748 1.00 22.83 112 HIS A C 1
ATOM 809 O O . HIS A 1 112 ? 26.986 33.038 12.767 1.00 23.66 112 HIS A O 1
ATOM 816 N N . TYR A 1 113 ? 26.007 32.625 10.784 1.00 19.52 113 TYR A N 1
ATOM 817 C CA . TYR A 1 113 ? 25.251 33.880 10.777 1.00 18.72 113 TYR A CA 1
ATOM 818 C C . TYR A 1 113 ? 23.950 33.854 11.601 1.00 18.01 113 TYR A C 1
ATOM 819 O O . TYR A 1 113 ? 23.421 34.916 11.934 1.00 18.30 113 TYR A O 1
ATOM 828 N N . ARG A 1 114 ? 23.430 32.648 11.880 1.00 18.69 114 ARG A N 1
ATOM 829 C CA . ARG A 1 114 ? 22.245 32.551 12.755 1.00 19.84 114 ARG A CA 1
ATOM 830 C C . ARG A 1 114 ? 21.062 33.472 12.361 1.00 19.55 114 ARG A C 1
ATOM 831 O O . ARG A 1 114 ? 20.490 34.175 13.197 1.00 17.98 114 ARG A O 1
ATOM 839 N N . PRO A 1 115 ? 20.622 33.459 11.094 1.00 18.57 115 PRO A N 1
ATOM 840 C CA . PRO A 1 115 ? 19.428 34.258 10.735 1.00 17.85 115 PRO A CA 1
ATOM 841 C C . PRO A 1 115 ? 18.181 33.723 11.485 1.00 17.02 115 PRO A C 1
ATOM 842 O O . PRO A 1 115 ? 18.184 32.534 11.863 1.00 17.51 115 PRO A O 1
ATOM 846 N N . ARG A 1 116 ? 17.158 34.553 11.680 1.00 17.32 116 ARG A N 1
ATOM 847 C CA . ARG A 1 116 ? 15.949 34.077 12.417 1.00 17.40 116 ARG A CA 1
ATOM 848 C C . ARG A 1 116 ? 15.172 33.042 11.586 1.00 17.33 116 ARG A C 1
ATOM 849 O O . ARG A 1 116 ? 14.567 32.115 12.156 1.00 18.22 116 ARG A O 1
ATOM 857 N N . ILE A 1 117 ? 15.209 33.205 10.256 1.00 17.12 117 ILE A N 1
ATOM 858 C CA . ILE A 1 117 ? 14.472 32.310 9.354 1.00 16.10 117 ILE A CA 1
ATOM 859 C C . ILE A 1 117 ? 15.365 31.973 8.177 1.00 16.22 117 ILE A C 1
ATOM 860 O O . ILE A 1 117 ? 16.092 32.859 7.700 1.00 15.51 117 ILE A O 1
ATOM 865 N N . VAL A 1 118 ? 15.380 30.689 7.796 1.00 14.34 118 VAL A N 1
ATOM 866 C CA . VAL A 1 118 ? 15.906 30.299 6.459 1.00 14.46 118 VAL A CA 1
ATOM 867 C C . VAL A 1 118 ? 14.695 29.834 5.644 1.00 14.36 118 VAL A C 1
ATOM 868 O O . VAL A 1 118 ? 14.016 28.905 6.067 1.00 14.86 118 VAL A O 1
ATOM 872 N N . ALA A 1 119 ? 14.418 30.482 4.507 1.00 15.22 119 ALA A N 1
ATOM 873 C CA . ALA A 1 119 ? 13.234 30.098 3.713 1.00 13.96 119 ALA A CA 1
ATOM 874 C C . ALA A 1 119 ? 13.745 29.667 2.329 1.00 14.50 119 ALA A C 1
ATOM 875 O O . ALA A 1 119 ? 14.387 30.448 1.637 1.00 13.67 119 ALA A O 1
ATOM 877 N N . PHE A 1 120 ? 13.588 28.378 2.018 1.00 12.52 120 PHE A N 1
ATOM 878 C CA . PHE A 1 120 ? 13.903 27.876 0.667 1.00 13.84 120 PHE A CA 1
ATOM 879 C C . PHE A 1 120 ? 12.871 28.397 -0.310 1.00 15.13 120 PHE A C 1
ATOM 880 O O . PHE A 1 120 ? 11.652 28.348 -0.042 1.00 15.28 120 PHE A O 1
ATOM 888 N N . THR A 1 121 ? 13.342 28.969 -1.411 1.00 12.61 121 THR A N 1
ATOM 889 C CA . THR A 1 121 ? 12.403 29.545 -2.419 1.00 14.15 121 THR A CA 1
ATOM 890 C C . THR A 1 121 ? 11.917 28.519 -3.438 1.00 14.38 121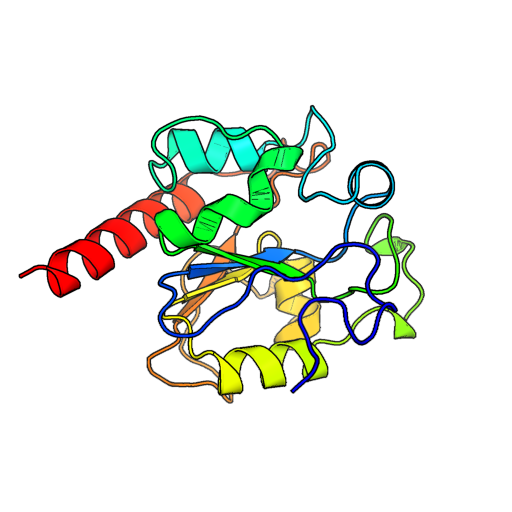 THR A C 1
ATOM 891 O O . THR A 1 121 ? 11.336 28.880 -4.448 1.00 15.82 121 THR A O 1
ATOM 895 N N . SER A 1 122 ? 12.221 27.259 -3.200 1.00 13.70 122 SER A N 1
ATOM 896 C CA . SER A 1 122 ? 11.599 26.163 -3.963 1.00 16.37 122 SER A CA 1
ATOM 897 C C . SER A 1 122 ? 11.690 24.868 -3.168 1.00 17.09 122 SER A C 1
ATOM 898 O O . SER A 1 122 ? 12.560 24.682 -2.320 1.00 18.37 122 SER A O 1
ATOM 901 N N . LYS A 1 123 ? 10.768 23.948 -3.426 1.00 18.43 123 LYS A N 1
ATOM 902 C CA . LYS A 1 123 ? 10.954 22.599 -2.890 1.00 18.61 123 LYS A CA 1
ATOM 903 C C . LYS A 1 123 ? 12.297 21.931 -3.187 1.00 18.67 123 LYS A C 1
ATOM 904 O O . LYS A 1 123 ? 12.879 21.327 -2.300 1.00 19.07 123 LYS A O 1
ATOM 910 N N . ARG A 1 124 ? 12.807 22.057 -4.419 1.00 18.11 124 ARG A N 1
ATOM 911 C CA . ARG A 1 124 ? 14.043 21.415 -4.776 1.00 17.76 124 ARG A CA 1
ATOM 912 C C . ARG A 1 124 ? 15.249 21.803 -3.913 1.00 17.33 124 ARG A C 1
ATOM 913 O O . ARG A 1 124 ? 16.030 20.942 -3.507 1.00 18.60 124 ARG A O 1
ATOM 921 N N . GLY A 1 125 ? 15.421 23.089 -3.664 1.00 17.25 125 GLY A N 1
ATOM 922 C CA . GLY A 1 125 ? 16.474 23.538 -2.772 1.00 17.87 125 GLY A CA 1
ATOM 923 C C . GLY A 1 125 ? 16.298 22.937 -1.379 1.00 17.85 125 GLY A C 1
ATOM 924 O O . GLY A 1 125 ? 17.267 22.444 -0.805 1.00 17.80 125 GLY A O 1
ATOM 925 N N . ALA A 1 126 ? 15.069 22.958 -0.854 1.00 17.45 126 ALA A N 1
ATOM 926 C CA . ALA A 1 126 ? 14.782 22.422 0.483 1.00 18.64 126 ALA A CA 1
ATOM 927 C C . ALA A 1 126 ? 15.083 20.904 0.489 1.00 20.37 126 ALA A C 1
ATOM 928 O O . ALA A 1 126 ? 15.739 20.384 1.386 1.00 22.03 126 ALA A O 1
ATOM 930 N N . SER A 1 127 ? 14.693 20.230 -0.589 1.00 21.78 127 SER A N 1
ATOM 931 C CA . SER A 1 127 ? 14.869 18.771 -0.726 1.00 24.04 127 SER A CA 1
ATOM 932 C C . SER A 1 127 ? 16.344 18.384 -0.811 1.00 23.89 127 SER A C 1
ATOM 933 O O . SER A 1 127 ? 16.757 17.452 -0.141 1.00 25.13 127 SER A O 1
ATOM 936 N N . GLU A 1 128 ? 17.155 19.146 -1.545 1.00 25.10 128 GLU A N 1
ATOM 937 C CA . GLU A 1 128 ? 18.617 18.901 -1.600 1.00 24.85 128 GLU A CA 1
ATOM 938 C C . GLU A 1 128 ? 19.255 19.071 -0.212 1.00 26.37 128 GLU A C 1
ATOM 939 O O . GLU A 1 128 ? 20.204 18.365 0.102 1.00 28.46 128 GLU A O 1
ATOM 945 N N . THR A 1 129 ? 18.726 19.986 0.597 1.00 25.44 129 THR A N 1
ATOM 946 C CA . THR A 1 129 ? 19.260 20.302 1.940 1.00 26.38 129 THR A CA 1
ATOM 947 C C . THR A 1 129 ? 18.756 19.375 3.043 1.00 28.29 129 THR A C 1
ATOM 948 O O . THR A 1 129 ? 19.555 18.897 3.857 1.00 29.64 129 THR A O 1
ATOM 952 N N . LEU A 1 130 ? 17.455 19.115 3.053 1.00 29.23 130 LEU A N 1
ATOM 953 C CA . LEU A 1 130 ? 16.798 18.417 4.157 1.00 31.52 130 LEU A CA 1
ATOM 954 C C . LEU A 1 130 ? 16.800 16.904 3.961 1.00 33.78 130 LEU A C 1
ATOM 955 O O . LEU A 1 130 ? 16.511 16.163 4.910 1.00 34.50 130 LEU A O 1
ATOM 960 N N . GLY A 1 131 ? 17.136 16.453 2.748 1.00 35.42 131 GLY A N 1
ATOM 961 C CA . GLY A 1 131 ? 17.182 15.027 2.409 1.00 37.87 131 GLY A CA 1
ATOM 962 C C . GLY A 1 131 ? 15.807 14.364 2.311 1.00 39.00 131 GLY A C 1
ATOM 963 O O . GLY A 1 131 ? 15.696 13.135 2.395 1.00 39.94 131 GLY A O 1
ATOM 964 N N . VAL A 1 132 ? 14.757 15.165 2.164 1.00 39.34 132 VAL A N 1
ATOM 965 C CA . VAL A 1 132 ? 13.417 14.637 1.980 1.00 39.57 132 VAL A CA 1
ATOM 966 C C . VAL A 1 132 ? 12.934 14.986 0.557 1.00 40.02 132 VAL A C 1
ATOM 967 O O . VAL A 1 132 ? 13.127 16.119 0.096 1.00 39.19 132 VAL A O 1
ATOM 971 N N . PRO A 1 133 ? 12.347 14.015 -0.153 1.00 40.09 133 PRO A N 1
ATOM 972 C CA . PRO A 1 133 ? 11.808 14.264 -1.490 1.00 39.60 133 PRO A CA 1
ATOM 973 C C . PRO A 1 133 ? 10.809 15.412 -1.474 1.00 39.53 133 PRO A C 1
ATOM 974 O O . PRO A 1 133 ? 10.073 15.598 -0.478 1.00 39.79 133 PRO A O 1
ATOM 978 N N . THR A 1 134 ? 10.790 16.186 -2.559 1.00 38.76 134 THR A N 1
ATOM 979 C CA . THR A 1 134 ? 9.893 17.331 -2.678 1.00 38.18 134 THR A CA 1
ATOM 980 C C . THR A 1 134 ? 8.445 16.954 -2.365 1.00 39.32 134 THR A C 1
ATOM 981 O O . THR A 1 134 ? 7.707 17.752 -1.779 1.00 39.33 134 THR A O 1
ATOM 985 N N . GLY A 1 135 ? 8.052 15.727 -2.731 1.00 40.46 135 GLY A N 1
ATOM 986 C CA . GLY A 1 135 ? 6.672 15.264 -2.549 1.00 41.57 135 GLY A CA 1
ATOM 987 C C . GLY A 1 135 ? 6.249 15.218 -1.099 1.00 42.43 135 GLY A C 1
ATOM 988 O O . GLY A 1 135 ? 5.054 15.307 -0.792 1.00 43.63 135 GLY A O 1
ATOM 989 N N . LYS A 1 136 ? 7.240 15.108 -0.210 1.00 42.73 136 LYS A N 1
ATOM 990 C CA . LYS A 1 136 ? 7.044 15.124 1.244 1.00 42.59 136 LYS A CA 1
ATOM 991 C C . LYS A 1 136 ? 7.078 16.503 1.942 1.00 41.82 136 LYS A C 1
ATOM 992 O O . LYS A 1 136 ? 6.819 16.600 3.163 1.00 42.68 136 LYS A O 1
ATOM 998 N N . LEU A 1 137 ? 7.397 17.569 1.212 1.00 39.63 137 LEU A N 1
ATOM 999 C CA . LEU A 1 137 ? 7.544 18.873 1.852 1.00 37.36 137 LEU A CA 1
ATOM 1000 C C . LEU A 1 137 ? 6.303 19.728 1.687 1.00 36.17 137 LEU A C 1
ATOM 1001 O O . LEU A 1 137 ? 5.911 20.038 0.556 1.00 36.79 137 LEU A O 1
ATOM 1006 N N . PRO A 1 138 ? 5.666 20.125 2.787 1.00 34.35 138 PRO A N 1
ATOM 1007 C CA . PRO A 1 138 ? 4.612 21.138 2.689 1.00 33.02 138 PRO A CA 1
ATOM 1008 C C . PRO A 1 138 ? 5.246 22.524 2.514 1.00 30.69 138 PRO A C 1
ATOM 1009 O O . PRO A 1 138 ? 6.412 22.689 2.852 1.00 31.44 138 PRO A O 1
ATOM 1013 N N . TYR A 1 139 ? 4.488 23.472 1.979 1.00 28.78 139 TYR A N 1
ATOM 1014 C CA . TYR A 1 139 ? 4.859 24.879 1.969 1.00 27.53 139 TYR A CA 1
ATOM 1015 C C . TYR A 1 139 ? 4.635 25.498 3.355 1.00 28.07 139 TYR A C 1
ATOM 1016 O O . TYR A 1 139 ? 3.729 25.085 4.090 1.00 27.85 139 TYR A O 1
ATOM 1025 N N . GLY A 1 140 ? 5.427 26.509 3.705 1.00 27.05 140 GLY A N 1
ATOM 1026 C CA . GLY A 1 140 ? 5.321 27.157 5.016 1.00 26.34 140 GLY A CA 1
ATOM 1027 C C . GLY A 1 140 ? 6.380 26.695 6.001 1.00 27.32 140 GLY A C 1
ATOM 1028 O O . GLY A 1 140 ? 7.378 26.041 5.631 1.00 26.48 140 GLY A O 1
ATOM 1029 N N . PRO A 1 141 ? 6.169 26.985 7.294 1.00 28.04 141 PRO A N 1
ATOM 1030 C CA . PRO A 1 141 ? 7.156 26.632 8.277 1.00 28.66 141 PRO A CA 1
ATOM 1031 C C . PRO A 1 141 ? 7.264 25.171 8.337 1.00 29.81 141 PRO A C 1
ATOM 1032 O O . PRO A 1 141 ? 6.261 24.468 8.169 1.00 32.23 141 PRO A O 1
ATOM 1036 N N . GLN A 1 142 ? 8.462 24.697 8.566 1.00 28.96 142 GLN A N 1
ATOM 1037 C CA . GLN A 1 142 ? 8.685 23.287 8.708 1.00 30.51 142 GLN A CA 1
ATOM 1038 C C . GLN A 1 142 ? 8.819 22.969 10.190 1.00 33.24 142 GLN A C 1
ATOM 1039 O O . GLN A 1 142 ? 9.210 23.836 10.970 1.00 30.95 142 GLN A O 1
ATOM 1045 N N . PRO A 1 143 ? 8.422 21.762 10.607 1.00 35.88 143 PRO A N 1
ATOM 1046 C CA . PRO A 1 143 ? 8.833 21.271 11.924 1.00 37.90 143 PRO A CA 1
ATOM 1047 C C . PRO A 1 143 ? 10.328 21.533 12.097 1.00 39.52 143 PRO A C 1
ATOM 1048 O O . PRO A 1 143 ? 11.100 21.343 11.147 1.00 39.86 143 PRO A O 1
ATOM 1052 N N . GLN A 1 144 ? 10.705 22.016 13.280 1.00 40.73 144 GLN A N 1
ATOM 1053 C CA . GLN A 1 144 ? 12.097 22.280 13.639 1.00 43.46 144 GLN A CA 1
ATOM 1054 C C . GLN A 1 144 ? 12.988 20.993 13.591 1.00 44.92 144 GLN A C 1
ATOM 1055 O O . GLN A 1 144 ? 12.848 20.132 14.466 1.00 45.80 144 GLN A O 1
ATOM 1061 N N . PRO A 1 145 ? 13.882 20.876 12.588 1.00 46.35 145 PRO A N 1
ATOM 1062 C CA . PRO A 1 145 ? 14.610 19.610 12.234 1.00 47.31 145 PRO A CA 1
ATOM 1063 C C . PRO A 1 145 ? 15.964 19.184 12.899 1.00 49.00 145 PRO A C 1
ATOM 1064 O O . PRO A 1 145 ? 16.032 19.041 14.144 1.00 48.93 145 PRO A O 1
ATOM 1068 N N . LEU A 1 146 ? 17.002 18.940 12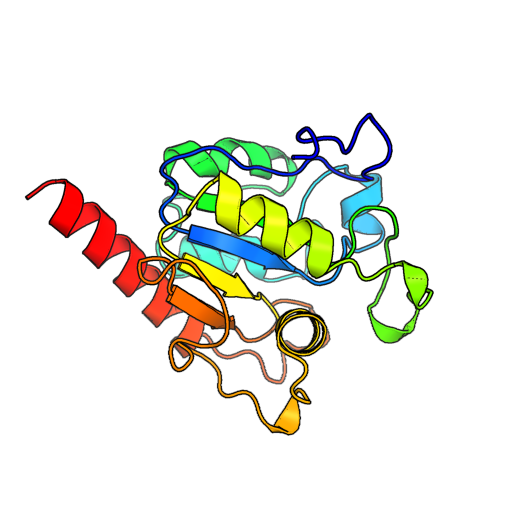.061 1.00 49.85 146 LEU A N 1
ATOM 1069 C CA . LEU A 1 146 ? 18.268 18.237 12.461 1.00 50.09 146 LEU A CA 1
ATOM 1070 C C . LEU A 1 146 ? 19.536 18.391 11.564 1.00 50.24 146 LEU A C 1
ATOM 1071 O O . LEU A 1 146 ? 19.568 17.979 10.402 1.00 50.48 146 LEU A O 1
ATOM 1076 N N . ASP A 1 147 ? 20.557 19.045 12.106 1.00 49.66 147 ASP A N 1
ATOM 1077 C CA . ASP A 1 147 ? 20.277 20.003 13.156 1.00 48.73 147 ASP A CA 1
ATOM 1078 C C . ASP A 1 147 ? 20.685 21.437 12.824 1.00 46.95 147 ASP A C 1
ATOM 1079 O O . ASP A 1 147 ? 21.387 21.682 11.849 1.00 46.43 147 ASP A O 1
ATOM 1084 N N . TRP A 1 148 ? 20.241 22.372 13.663 1.00 44.05 148 TRP A N 1
ATOM 1085 C CA . TRP A 1 148 ? 19.885 23.674 13.173 1.00 41.70 148 TRP A CA 1
ATOM 1086 C C . TRP A 1 148 ? 19.712 24.558 14.405 1.00 38.90 148 TRP A C 1
ATOM 1087 O O . TRP A 1 148 ? 19.154 24.108 15.439 1.00 38.64 148 TRP A O 1
ATOM 1098 N N . PRO A 1 149 ? 20.167 25.807 14.332 1.00 35.48 149 PRO A N 1
ATOM 1099 C CA . PRO A 1 149 ? 19.977 26.715 15.461 1.00 33.85 149 PRO A CA 1
ATOM 1100 C C . PRO A 1 149 ? 18.459 26.778 15.717 1.00 32.56 149 PRO A C 1
ATOM 1101 O O . PRO A 1 149 ? 17.668 26.994 14.762 1.00 31.07 149 PRO A O 1
ATOM 1105 N N . ALA A 1 150 ? 18.061 26.582 16.975 1.00 30.03 150 ALA A N 1
ATOM 1106 C CA . ALA A 1 150 ? 16.657 26.443 17.331 1.00 29.49 150 ALA A CA 1
ATOM 1107 C C . ALA A 1 150 ? 15.932 27.745 17.068 1.00 29.16 150 ALA A C 1
ATOM 1108 O O . ALA A 1 150 ? 14.691 27.776 16.920 1.00 29.10 150 ALA A O 1
ATOM 1110 N N . GLU A 1 151 ? 16.699 28.836 17.042 1.00 27.90 151 GLU A N 1
ATOM 1111 C CA . GLU A 1 151 ? 16.042 30.142 16.892 1.00 28.81 151 GLU A CA 1
ATOM 1112 C C . GLU A 1 151 ? 16.021 30.467 15.411 1.00 27.28 151 GLU A C 1
ATOM 1113 O O . GLU A 1 151 ? 15.538 31.561 15.018 1.00 29.03 151 GLU A O 1
ATOM 1119 N N . THR A 1 152 ? 16.474 29.488 14.626 1.00 25.80 152 THR A N 1
ATOM 1120 C CA . THR A 1 152 ? 16.441 29.552 13.110 1.00 24.42 152 THR A CA 1
ATOM 1121 C C . THR A 1 152 ? 15.325 28.638 12.570 1.00 22.30 152 THR A C 1
ATOM 1122 O O . THR A 1 152 ? 15.491 27.457 12.470 1.00 22.63 152 THR A O 1
ATOM 1126 N N . GLU A 1 153 ? 14.202 29.238 12.265 1.00 22.25 153 GLU A N 1
ATOM 1127 C CA . GLU A 1 153 ? 13.047 28.534 11.689 1.00 21.72 153 GLU A CA 1
ATOM 1128 C C . GLU A 1 153 ? 13.320 28.256 10.215 1.00 21.20 153 GLU A C 1
ATOM 1129 O O . GLU A 1 153 ? 14.069 28.986 9.561 1.00 19.26 153 GLU A O 1
ATOM 1135 N N . LEU A 1 154 ? 12.646 27.241 9.668 1.00 20.23 154 LEU A N 1
ATOM 1136 C CA . LEU A 1 154 ? 12.947 26.797 8.285 1.00 21.45 154 LEU A CA 1
ATOM 1137 C C . LEU A 1 154 ? 11.622 26.779 7.531 1.00 21.98 154 LEU A C 1
ATOM 1138 O O . LEU A 1 154 ? 10.593 26.303 8.043 1.00 22.25 154 LEU A O 1
ATOM 1143 N N . TRP A 1 155 ? 11.621 27.307 6.309 1.00 20.95 155 TRP A N 1
ATOM 1144 C CA . TRP A 1 155 ? 10.377 27.503 5.577 1.00 18.87 155 TRP A CA 1
ATOM 1145 C C . TRP A 1 155 ? 10.643 27.004 4.177 1.00 19.34 155 TRP A C 1
ATOM 1146 O O . TRP A 1 155 ? 11.800 27.005 3.704 1.00 17.91 155 TRP A O 1
ATOM 1157 N N . VAL A 1 156 ? 9.558 26.594 3.512 1.00 18.38 156 VAL A N 1
ATOM 1158 C CA . VAL A 1 156 ? 9.656 26.126 2.119 1.00 18.95 156 VAL A CA 1
ATOM 1159 C C . VAL A 1 156 ? 8.609 26.882 1.343 1.00 18.73 156 VAL A C 1
ATOM 1160 O O . VAL A 1 156 ? 7.459 27.023 1.805 1.00 18.59 156 VAL A O 1
ATOM 1164 N N . LEU A 1 157 ? 9.005 27.469 0.203 1.00 16.73 157 LEU A N 1
ATOM 1165 C CA . LEU A 1 157 ? 8.110 28.371 -0.489 1.00 14.98 157 LEU A CA 1
ATOM 1166 C C . LEU A 1 157 ? 7.872 27.907 -1.905 1.00 15.67 157 LEU A C 1
ATOM 1167 O O . LEU A 1 157 ? 8.729 27.248 -2.453 1.00 17.23 157 LEU A O 1
ATOM 1172 N N . PRO A 1 158 ? 6.694 28.225 -2.479 1.00 17.33 158 PRO A N 1
ATOM 1173 C CA . PRO A 1 158 ? 6.415 27.884 -3.896 1.00 17.74 158 PRO A CA 1
ATOM 1174 C C . PRO A 1 158 ? 7.372 28.646 -4.785 1.00 17.17 158 PRO A C 1
ATOM 1175 O O . PRO A 1 158 ? 7.538 29.853 -4.619 1.00 16.84 158 PRO A O 1
ATOM 1179 N N . SER A 1 159 ? 7.999 27.931 -5.722 1.00 18.32 159 SER A N 1
ATOM 1180 C CA . SER A 1 159 ? 8.919 28.601 -6.696 1.00 18.99 159 SER A CA 1
ATOM 1181 C C . SER A 1 159 ? 8.273 29.791 -7.440 1.00 18.65 159 SER A C 1
ATOM 1182 O O . SER A 1 159 ? 7.108 29.717 -7.879 1.00 18.60 159 SER A O 1
ATOM 1185 N N . THR A 1 160 ? 9.018 30.894 -7.563 1.00 16.44 160 THR A N 1
ATOM 1186 C CA . THR A 1 160 ? 8.611 32.057 -8.321 1.00 16.50 160 THR A CA 1
ATOM 1187 C C . THR A 1 160 ? 9.086 31.951 -9.774 1.00 16.61 160 THR A C 1
ATOM 1188 O O . THR A 1 160 ? 8.947 32.893 -10.529 1.00 16.56 160 THR A O 1
ATOM 1192 N N . SER A 1 161 ? 9.690 30.814 -10.140 1.00 18.39 161 SER A N 1
ATOM 1193 C CA . SER A 1 161 ? 10.191 30.642 -11.487 1.00 21.68 161 SER A CA 1
ATOM 1194 C C . SER A 1 161 ? 9.026 30.535 -12.490 1.00 24.23 161 SER A C 1
ATOM 1195 O O . SER A 1 161 ? 7.941 30.077 -12.096 1.00 22.70 161 SER A O 1
ATOM 1198 N N . PRO A 1 162 ? 9.223 31.009 -13.731 1.00 26.84 162 PRO A N 1
ATOM 1199 C CA . PRO A 1 162 ? 8.126 31.104 -14.710 1.00 30.01 162 PRO A CA 1
ATOM 1200 C C . PRO A 1 162 ? 7.466 29.756 -14.965 1.00 32.89 162 PRO A C 1
ATOM 1201 O O . PRO A 1 162 ? 6.229 29.709 -15.069 1.00 35.42 162 PRO A O 1
ATOM 1205 N N . LEU A 1 163 ? 8.267 28.694 -14.994 1.00 35.36 163 LEU A N 1
ATOM 1206 C CA . LEU A 1 163 ? 7.824 27.297 -15.099 1.00 39.01 163 LEU A CA 1
ATOM 1207 C C . LEU A 1 163 ? 6.891 26.836 -13.954 1.00 40.46 163 LEU A C 1
ATOM 1208 O O . LEU A 1 163 ? 6.512 25.639 -13.893 1.00 42.42 163 LEU A O 1
ATOM 1213 N N . GLY A 1 164 ? 6.565 27.736 -13.019 1.00 40.23 164 GLY A N 1
ATOM 1214 C CA . GLY A 1 164 ? 5.794 27.339 -11.843 1.00 39.60 164 GLY A CA 1
ATOM 1215 C C . GLY A 1 164 ? 4.581 28.206 -11.605 1.00 40.29 164 GLY A C 1
ATOM 1216 O O . GLY A 1 164 ? 3.980 28.100 -10.548 1.00 39.57 164 GLY A O 1
ATOM 1217 N N . HIS A 1 165 ? 4.235 29.059 -12.575 1.00 40.75 165 HIS A N 1
ATOM 1218 C CA . HIS A 1 165 ? 3.153 30.075 -12.469 1.00 42.31 165 HIS A CA 1
ATOM 1219 C C . HIS A 1 165 ? 1.827 29.408 -12.010 1.00 42.57 165 HIS A C 1
ATOM 1220 O O . HIS A 1 165 ? 1.103 29.936 -11.153 1.00 42.15 165 HIS A O 1
ATOM 1227 N N . ASN A 1 166 ? 1.478 28.358 -12.750 1.00 42.59 166 ASN A N 1
ATOM 1228 C CA . ASN A 1 166 ? 1.242 26.998 -12.286 1.00 42.60 166 ASN A CA 1
ATOM 1229 C C . ASN A 1 166 ? 0.846 26.790 -10.811 1.00 40.90 166 ASN A C 1
ATOM 1230 O O . ASN A 1 166 ? -0.282 27.126 -10.343 1.00 40.25 166 ASN A O 1
ATOM 1235 N N . HIS A 1 167 ? 1.830 26.199 -10.129 1.00 38.44 167 HIS A N 1
ATOM 1236 C CA . HIS A 1 167 ? 1.786 25.736 -8.754 1.00 35.98 167 HIS A CA 1
ATOM 1237 C C . HIS A 1 167 ? 2.092 26.855 -7.758 1.00 32.12 167 HIS A C 1
ATOM 1238 O O . HIS A 1 167 ? 2.024 26.663 -6.543 1.00 31.07 167 HIS A O 1
ATOM 1245 N N . PHE A 1 168 ? 2.411 28.027 -8.282 1.00 28.94 168 PHE A N 1
ATOM 1246 C CA . PHE A 1 168 ? 2.723 29.142 -7.439 1.00 26.81 168 PHE A CA 1
ATOM 1247 C C . PHE A 1 168 ? 1.535 29.485 -6.533 1.00 26.53 168 PHE A C 1
ATOM 1248 O O . PHE A 1 168 ? 0.374 29.445 -6.976 1.00 26.28 168 PHE A O 1
ATOM 1256 N N . ARG A 1 169 ? 1.810 29.773 -5.259 1.00 24.48 169 ARG A N 1
ATOM 1257 C CA . ARG A 1 169 ? 0.749 30.209 -4.339 1.00 23.87 169 ARG A CA 1
ATOM 1258 C C . ARG A 1 169 ? 1.318 31.292 -3.452 1.00 24.34 169 ARG A C 1
ATOM 1259 O O . ARG A 1 169 ? 2.425 31.122 -2.942 1.00 23.07 169 ARG A O 1
ATOM 1267 N N . LEU A 1 170 ? 0.554 32.359 -3.244 1.00 23.50 170 LEU A N 1
ATOM 1268 C CA . LEU A 1 170 ? 1.025 33.497 -2.449 1.00 23.96 170 LEU A CA 1
ATOM 1269 C C . LEU A 1 170 ? 0.948 33.219 -0.969 1.00 24.91 170 LEU A C 1
ATOM 1270 O O . LEU A 1 170 ? 1.696 33.819 -0.172 1.00 25.23 170 LEU A O 1
ATOM 1275 N N . GLU A 1 171 ? 0.026 32.341 -0.555 1.00 24.35 171 GLU A N 1
ATOM 1276 C CA . GLU A 1 171 ? -0.185 32.161 0.885 1.00 24.85 171 GLU A CA 1
ATOM 1277 C C . GLU A 1 171 ? 1.130 31.976 1.674 1.00 24.21 171 GLU A C 1
ATOM 1278 O O . GLU A 1 171 ? 1.301 32.673 2.679 1.00 23.10 171 GLU A O 1
ATOM 1284 N N . PRO A 1 172 ? 2.012 31.036 1.268 1.00 23.97 172 PRO A N 1
ATOM 1285 C CA . PRO A 1 172 ? 3.241 30.783 2.056 1.00 22.99 172 PRO A CA 1
ATOM 1286 C C . PRO A 1 172 ? 4.167 32.010 2.146 1.00 22.07 172 PRO A C 1
ATOM 1287 O O . PRO A 1 172 ? 4.741 32.263 3.248 1.00 20.22 172 PRO A O 1
ATOM 1291 N N . TRP A 1 173 ? 4.258 32.770 1.053 1.00 19.17 173 TRP A N 1
ATOM 1292 C CA . TRP A 1 173 ? 5.046 34.002 0.958 1.00 19.89 173 TRP A CA 1
ATOM 1293 C C . TRP A 1 173 ? 4.423 35.141 1.828 1.00 20.31 173 TRP A C 1
ATOM 1294 O O . TRP A 1 173 ? 5.106 35.950 2.432 1.00 20.22 173 TRP A O 1
ATOM 1305 N N . GLN A 1 174 ? 3.091 35.260 1.819 1.00 21.10 174 GLN A N 1
ATOM 1306 C CA . GLN A 1 174 ? 2.491 36.278 2.632 1.00 20.59 174 GLN A CA 1
ATOM 1307 C C . GLN A 1 174 ? 2.626 35.927 4.120 1.00 20.34 174 GLN A C 1
ATOM 1308 O O . GLN A 1 174 ? 2.843 36.833 4.952 1.00 22.10 174 GLN A O 1
ATOM 1314 N N . ALA A 1 175 ? 2.495 34.645 4.459 1.00 20.23 175 ALA A N 1
ATOM 1315 C CA . ALA A 1 175 ? 2.642 34.187 5.855 1.00 21.06 175 ALA A CA 1
ATOM 1316 C C . ALA A 1 175 ? 4.076 34.477 6.349 1.00 21.08 175 ALA A C 1
ATOM 1317 O O . ALA A 1 175 ? 4.331 34.765 7.543 1.00 20.37 175 ALA A O 1
ATOM 1319 N N . LEU A 1 176 ? 5.009 34.319 5.423 1.00 20.81 176 LEU A N 1
ATOM 1320 C CA . LEU A 1 176 ? 6.402 34.593 5.731 1.00 19.11 176 LEU A CA 1
ATOM 1321 C C . LEU A 1 176 ? 6.570 36.061 5.981 1.00 20.01 176 LEU A C 1
ATOM 1322 O O . LEU A 1 176 ? 7.209 36.451 7.000 1.00 20.28 176 LEU A O 1
ATOM 1327 N N . GLY A 1 177 ? 6.015 36.882 5.089 1.00 19.63 177 GLY A N 1
ATOM 1328 C CA . GLY A 1 177 ? 6.017 38.352 5.204 1.00 21.51 177 GLY A CA 1
ATOM 1329 C C . GLY A 1 177 ? 5.488 38.792 6.586 1.00 22.51 177 GLY A C 1
ATOM 1330 O O . GLY A 1 177 ? 6.045 39.690 7.238 1.00 23.34 177 GLY A O 1
ATOM 1331 N N . ASP A 1 178 ? 4.418 38.155 7.002 1.00 24.06 178 ASP A N 1
ATOM 1332 C CA . ASP A 1 178 ? 3.738 38.483 8.265 1.00 25.47 178 ASP A CA 1
ATOM 1333 C C . ASP A 1 178 ? 4.626 38.102 9.422 1.00 25.73 178 ASP A C 1
ATOM 1334 O O . ASP A 1 178 ? 4.722 38.860 10.409 1.00 27.49 178 ASP A O 1
ATOM 1339 N N . ARG A 1 179 ? 5.218 36.914 9.313 1.00 25.02 179 ARG A N 1
ATOM 1340 C CA . ARG A 1 179 ? 6.173 36.383 10.308 1.00 24.23 179 ARG A CA 1
ATOM 1341 C C . ARG A 1 179 ? 7.423 37.263 10.493 1.00 24.07 179 ARG A C 1
ATOM 1342 O O . ARG A 1 179 ? 7.882 37.467 11.635 1.00 23.71 179 ARG A O 1
ATOM 1350 N N . VAL A 1 180 ? 7.952 37.786 9.385 1.00 22.95 180 VAL A N 1
ATOM 1351 C CA . VAL A 1 180 ? 9.070 38.726 9.432 1.00 23.14 180 VAL A CA 1
ATOM 1352 C C . VAL A 1 180 ? 8.639 40.048 10.105 1.00 24.70 180 VAL A C 1
ATOM 1353 O O . VAL A 1 180 ? 9.350 40.573 10.992 1.00 23.24 180 VAL A O 1
ATOM 1357 N N . ARG A 1 181 ? 7.482 40.577 9.685 1.00 25.23 181 ARG A N 1
ATOM 1358 C CA . ARG A 1 181 ? 6.874 41.747 10.341 1.00 28.22 181 ARG A CA 1
ATOM 1359 C C . ARG A 1 181 ? 6.730 41.533 11.859 1.00 27.03 181 ARG A C 1
ATOM 1360 O O . ARG A 1 181 ? 7.059 42.400 12.659 1.00 27.56 181 ARG A O 1
ATOM 1368 N N . GLU A 1 182 ? 6.234 40.365 12.232 1.00 26.13 182 GLU A N 1
ATOM 1369 C CA . GLU A 1 182 ? 6.002 39.985 13.631 1.00 26.56 182 GLU A CA 1
ATOM 1370 C C . GLU A 1 182 ? 7.318 39.908 14.426 1.00 25.84 182 GLU A C 1
ATOM 1371 O O . GLU A 1 182 ? 7.392 40.297 15.594 1.00 25.00 182 GLU A O 1
ATOM 1377 N N . LEU A 1 183 ? 8.355 39.367 13.801 1.00 24.30 183 LEU A N 1
ATOM 1378 C CA . LEU A 1 183 ? 9.657 39.292 14.473 1.00 24.06 183 LEU A CA 1
ATOM 1379 C C . LEU A 1 183 ? 10.270 40.676 14.634 1.00 25.17 183 LEU A C 1
ATOM 1380 O O . LEU A 1 183 ? 10.742 41.015 15.719 1.00 25.36 183 LEU A O 1
ATOM 1385 N N . ARG A 1 184 ? 10.301 41.455 13.558 1.00 26.17 184 ARG A N 1
ATOM 1386 C CA . ARG A 1 184 ? 10.912 42.776 13.560 1.00 28.89 184 ARG A CA 1
ATOM 1387 C C . ARG A 1 184 ? 10.106 43.701 14.487 1.00 30.26 184 ARG A C 1
ATOM 1388 O O . ARG A 1 184 ? 10.645 44.650 15.040 1.00 32.30 184 ARG A O 1
ATOM 1396 N N . GLY A 1 185 ? 8.834 43.385 14.690 1.00 31.02 185 GLY A N 1
ATOM 1397 C CA . GLY A 1 185 ? 8.008 44.178 15.610 1.00 32.34 185 GLY A CA 1
ATOM 1398 C C . GLY A 1 185 ? 8.207 43.789 17.071 1.00 32.90 185 GLY A C 1
ATOM 1399 O O . GLY A 1 185 ? 8.147 44.649 17.962 1.00 33.22 185 GLY A O 1
ATOM 1400 N N . ALA A 1 186 ? 8.388 42.489 17.335 1.00 32.85 186 ALA A N 1
ATOM 1401 C CA . ALA A 1 186 ? 8.741 42.032 18.691 1.00 34.37 186 ALA A CA 1
ATOM 1402 C C . ALA A 1 186 ? 10.118 42.650 19.033 1.00 36.34 186 ALA A C 1
ATOM 1403 O O . ALA A 1 186 ? 10.313 43.158 20.141 1.00 36.71 186 ALA A O 1
ATOM 1405 N N . ALA A 1 187 ? 11.048 42.612 18.067 1.00 38.06 187 ALA A N 1
ATOM 1406 C CA . ALA A 1 187 ? 12.384 43.195 18.227 1.00 41.32 187 ALA A CA 1
ATOM 1407 C C . ALA A 1 187 ? 12.276 44.597 18.805 1.00 43.37 187 ALA A C 1
ATOM 1408 O O . ALA A 1 187 ? 12.904 44.907 19.826 1.00 43.97 187 ALA A O 1
ATOM 1410 N N . GLU A 1 188 ? 11.461 45.431 18.159 1.00 45.55 188 GLU A N 1
ATOM 1411 C CA . GLU A 1 188 ? 11.301 46.830 18.581 1.00 47.46 188 GLU A CA 1
ATOM 1412 C C . GLU A 1 188 ? 10.606 46.987 19.936 1.00 48.10 188 GLU A C 1
ATOM 1413 O O . GLU A 1 188 ? 10.996 47.861 20.716 1.00 48.65 188 GLU A O 1
ATOM 1419 N N . ALA A 1 189 ? 9.600 46.149 20.215 1.00 48.70 189 ALA A N 1
ATOM 1420 C CA . ALA A 1 189 ? 8.857 46.207 21.491 1.00 49.42 189 ALA A CA 1
ATOM 1421 C C . ALA A 1 189 ? 9.649 45.722 22.724 1.00 49.72 189 ALA A C 1
ATOM 1422 O O . ALA A 1 189 ? 10.556 44.873 22.627 1.00 50.40 189 ALA A O 1
#

CATH classification: 3.40.470.10